Protein AF-A0A5D4NWB1-F1 (afdb_monomer_lite)

pLDDT: mean 83.66, std 14.36, range [35.56, 98.38]

Sequence (193 aa):
MKMSENTKITVTPDYPSYLVENFRTYLNYLLTHTIKLTRRSAYFTKKDLLSLHSQMKGEWREVPNHAAQADYPILHLFYELSRVLSFIKVRRTSSTAAAIIQTDRIEDFMKLTAAEQYLSLLEAFWMEADWDELQGEKRGKAFFAIHSLFEELERFPANEVIQLKHHPEILDSVREFGSFLHTLVTFDFGKSG

Secondary structure (DSSP, 8-state):
-PPPP------BTTBS-THHHHHHHHHHHHHHS--EE-TTT-PBPHHHHHHHHHHS-S-PPPPPTT--GGGSHHHHHHHHHHHHTTSEEEEE-SS-EEEEE-HHHHHHHHHS-HHHHHHHHHHIIIIIS-HHHHT---SS--SS-HHHHHHHHTTSPTT----GGG-HHHHHHHHHTHHHHHHHHHTTS----

Organism: NCBI:txid218284

Radius of gyration: 18.1 Å; chains: 1; bounding box: 49×37×48 Å

Structure (mmCIF, N/CA/C/O backbone):
data_AF-A0A5D4NWB1-F1
#
_entry.id   AF-A0A5D4NWB1-F1
#
loop_
_atom_site.group_PDB
_atom_site.id
_atom_site.type_symbol
_atom_site.label_atom_id
_atom_site.label_alt_id
_atom_site.label_comp_id
_atom_site.label_asym_id
_atom_site.label_entity_id
_atom_site.label_seq_id
_atom_site.pdbx_PDB_ins_code
_atom_site.Cartn_x
_atom_site.Cartn_y
_atom_site.Cartn_z
_atom_site.occupancy
_atom_site.B_iso_or_equiv
_atom_site.auth_seq_id
_atom_site.auth_comp_id
_atom_site.auth_asym_id
_atom_site.auth_atom_id
_atom_site.pdbx_PDB_model_num
ATOM 1 N N . MET A 1 1 ? 25.095 -14.624 -31.550 1.00 42.28 1 MET A N 1
ATOM 2 C CA . MET A 1 1 ? 24.001 -14.524 -30.565 1.00 42.28 1 MET A CA 1
ATOM 3 C C . MET A 1 1 ? 24.505 -15.130 -29.261 1.00 42.28 1 MET A C 1
ATOM 5 O O . MET A 1 1 ? 24.545 -16.347 -29.146 1.00 42.28 1 MET A O 1
ATOM 9 N N . LYS A 1 2 ? 25.056 -14.315 -28.351 1.00 38.31 2 LYS A N 1
ATOM 10 C CA . LYS A 1 2 ? 25.477 -14.802 -27.029 1.00 38.31 2 LYS A CA 1
ATOM 11 C C . LYS A 1 2 ? 24.211 -14.947 -26.190 1.00 38.31 2 LYS A C 1
ATOM 13 O O . LYS A 1 2 ? 23.506 -13.959 -26.016 1.00 38.31 2 LYS A O 1
ATOM 18 N N . MET A 1 3 ? 23.912 -16.165 -25.744 1.00 40.59 3 MET A N 1
ATOM 19 C CA . MET A 1 3 ? 22.917 -16.386 -24.698 1.00 40.59 3 MET A CA 1
ATOM 20 C C . MET A 1 3 ? 23.339 -15.559 -23.481 1.00 40.59 3 MET A C 1
ATOM 22 O O . MET A 1 3 ? 24.479 -15.672 -23.031 1.00 40.59 3 MET A O 1
ATOM 26 N N . SER A 1 4 ? 22.457 -14.670 -23.034 1.00 51.34 4 SER A N 1
ATOM 27 C CA . SER A 1 4 ? 22.661 -13.844 -21.849 1.00 51.34 4 SER A CA 1
ATOM 28 C C . SER A 1 4 ? 22.877 -14.736 -20.631 1.00 51.34 4 SER A C 1
ATOM 30 O O . SER A 1 4 ? 22.168 -15.726 -20.446 1.00 51.34 4 SER A O 1
ATOM 32 N N . GLU A 1 5 ? 23.872 -14.380 -19.822 1.00 56.19 5 GLU A N 1
ATOM 33 C CA . GLU A 1 5 ? 24.140 -14.995 -18.527 1.00 56.19 5 GLU A CA 1
ATOM 34 C C . GLU A 1 5 ? 22.863 -15.061 -17.686 1.00 56.19 5 GLU A C 1
ATOM 36 O O . GLU A 1 5 ? 22.039 -14.149 -17.691 1.00 56.19 5 GLU A O 1
ATOM 41 N N . ASN A 1 6 ? 22.706 -16.168 -16.965 1.00 52.06 6 ASN A N 1
ATOM 42 C CA . ASN A 1 6 ? 21.575 -16.442 -16.093 1.00 52.06 6 ASN A CA 1
ATOM 43 C C . ASN A 1 6 ? 21.658 -15.519 -14.859 1.00 52.06 6 ASN A C 1
ATOM 45 O O . ASN A 1 6 ? 22.151 -15.919 -13.802 1.00 52.06 6 ASN A O 1
ATOM 49 N N . THR A 1 7 ? 21.276 -14.249 -15.006 1.00 59.62 7 THR A N 1
ATOM 50 C CA . THR A 1 7 ? 21.316 -13.263 -13.924 1.00 59.62 7 THR A CA 1
ATOM 51 C C . THR A 1 7 ? 20.249 -13.623 -12.892 1.00 59.62 7 THR A C 1
ATOM 53 O O . THR A 1 7 ? 19.065 -13.359 -13.081 1.00 59.62 7 THR A O 1
ATOM 56 N N . LYS A 1 8 ? 20.654 -14.257 -11.785 1.00 69.12 8 LYS A N 1
ATOM 57 C CA . LYS A 1 8 ? 19.774 -14.438 -10.626 1.00 69.12 8 LYS A CA 1
ATOM 58 C C . LYS A 1 8 ? 19.474 -13.068 -10.021 1.00 69.12 8 LYS A C 1
ATOM 60 O O . LYS A 1 8 ? 20.359 -12.447 -9.436 1.00 69.12 8 LYS A O 1
ATOM 65 N N . ILE A 1 9 ? 18.229 -12.621 -10.139 1.00 70.75 9 ILE A N 1
ATOM 66 C CA . ILE A 1 9 ? 17.731 -11.458 -9.404 1.00 70.75 9 ILE A CA 1
ATOM 67 C C . ILE A 1 9 ? 17.610 -11.871 -7.934 1.00 70.75 9 ILE A C 1
ATOM 69 O O . ILE A 1 9 ? 16.909 -12.830 -7.612 1.00 70.75 9 ILE A O 1
ATOM 73 N N . THR A 1 10 ? 18.321 -11.176 -7.047 1.00 77.75 10 THR A N 1
ATOM 74 C CA . THR A 1 10 ? 18.197 -11.363 -5.594 1.00 77.75 10 THR A CA 1
ATOM 75 C C . THR A 1 10 ? 17.374 -10.213 -5.042 1.00 77.75 10 THR A C 1
ATOM 77 O O . THR A 1 10 ? 17.837 -9.079 -5.062 1.00 77.75 10 THR A O 1
ATOM 80 N N . VAL A 1 11 ? 16.165 -10.499 -4.561 1.00 79.50 11 VAL A N 1
ATOM 81 C CA . VAL A 1 11 ? 15.321 -9.498 -3.896 1.00 79.50 11 VAL A CA 1
ATOM 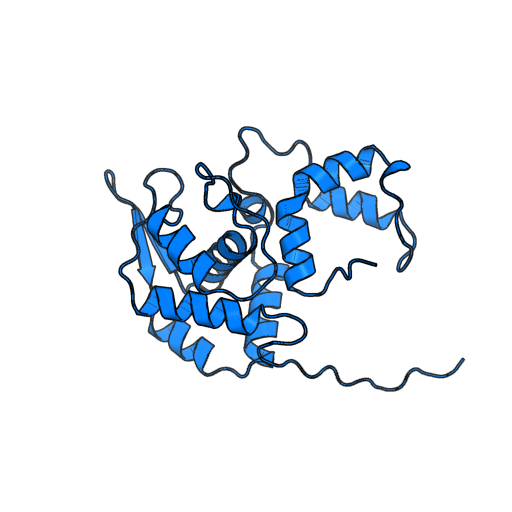82 C C . VAL A 1 11 ? 15.811 -9.301 -2.461 1.00 79.50 11 VAL A C 1
ATOM 84 O O . VAL A 1 11 ? 15.951 -10.267 -1.707 1.00 79.50 11 VAL A O 1
ATOM 87 N N . THR A 1 12 ? 16.053 -8.051 -2.081 1.00 78.19 12 THR A N 1
ATOM 88 C CA . THR A 1 12 ? 16.397 -7.632 -0.714 1.00 78.19 12 THR A CA 1
ATOM 89 C C . THR A 1 12 ? 15.313 -6.678 -0.194 1.00 78.19 12 THR A C 1
ATOM 91 O O . THR A 1 12 ? 14.410 -6.309 -0.942 1.00 78.19 12 THR A O 1
ATOM 94 N N . PRO A 1 13 ? 15.325 -6.274 1.089 1.00 75.44 13 PRO A N 1
ATOM 95 C CA . PRO A 1 13 ? 14.337 -5.314 1.595 1.00 75.44 13 PRO A CA 1
ATOM 96 C C . PRO A 1 13 ? 14.312 -3.961 0.855 1.00 75.44 13 PRO A C 1
ATOM 98 O O . PRO A 1 13 ? 13.286 -3.283 0.870 1.00 75.44 13 PRO A O 1
ATOM 101 N N . ASP A 1 14 ? 15.430 -3.587 0.235 1.00 76.44 14 ASP A N 1
ATOM 102 C CA . ASP A 1 14 ? 15.690 -2.319 -0.451 1.00 76.44 14 ASP A CA 1
ATOM 103 C C . ASP A 1 14 ? 15.926 -2.456 -1.970 1.00 76.44 14 ASP A C 1
ATOM 105 O O . ASP A 1 14 ? 16.140 -1.451 -2.648 1.00 76.44 14 ASP A O 1
ATOM 109 N N . TYR A 1 15 ? 15.864 -3.674 -2.520 1.00 75.56 15 TYR A N 1
ATOM 110 C CA . TYR A 1 15 ? 16.033 -3.953 -3.949 1.00 75.56 15 TYR A CA 1
ATOM 111 C C . TYR A 1 15 ? 14.974 -4.958 -4.438 1.00 75.56 15 TYR A C 1
ATOM 113 O O . TYR A 1 15 ? 14.817 -6.012 -3.818 1.00 75.56 15 TYR A O 1
ATOM 121 N N . PRO A 1 16 ? 14.268 -4.704 -5.559 1.00 73.44 16 PRO A N 1
ATOM 122 C CA . PRO A 1 16 ? 14.563 -3.702 -6.595 1.00 73.44 16 PRO A CA 1
ATOM 123 C C . PRO A 1 16 ? 14.150 -2.262 -6.246 1.00 73.44 16 PRO A C 1
ATOM 125 O O . PRO A 1 16 ? 14.537 -1.321 -6.932 1.00 73.44 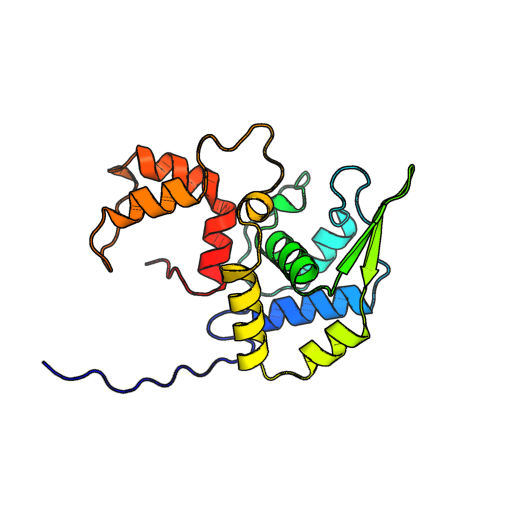16 PRO A O 1
ATOM 128 N N . SER A 1 17 ? 13.415 -2.077 -5.149 1.00 78.62 17 SER A N 1
ATOM 129 C CA . SER A 1 17 ? 13.049 -0.777 -4.584 1.00 78.62 17 SER A CA 1
ATOM 130 C C . SER A 1 17 ? 12.874 -0.883 -3.062 1.00 78.62 17 SER A C 1
ATOM 132 O O . SER A 1 17 ? 12.852 -1.983 -2.507 1.00 78.62 17 SER A O 1
ATOM 134 N N . TYR A 1 18 ? 12.638 0.243 -2.378 1.00 88.62 18 TYR A N 1
ATOM 135 C CA . TYR A 1 18 ? 12.253 0.264 -0.957 1.00 88.62 18 TYR A CA 1
ATOM 136 C C . TYR A 1 18 ? 10.830 -0.265 -0.685 1.00 88.62 18 TYR A C 1
ATOM 138 O O . TYR A 1 18 ? 10.307 -0.056 0.407 1.00 88.62 18 TYR A O 1
ATOM 146 N N . LEU A 1 19 ? 10.164 -0.917 -1.650 1.00 90.88 19 LEU A N 1
ATOM 147 C CA . LEU A 1 19 ? 8.785 -1.398 -1.522 1.00 90.88 19 LEU A CA 1
ATOM 148 C C . LEU A 1 19 ? 8.588 -2.270 -0.278 1.00 90.88 19 LEU A C 1
ATOM 150 O O . LEU A 1 19 ? 7.708 -1.985 0.533 1.00 90.88 19 LEU A O 1
ATOM 154 N N . VAL A 1 20 ? 9.410 -3.310 -0.114 1.00 93.44 20 VAL A N 1
ATOM 155 C CA . VAL A 1 20 ? 9.273 -4.262 0.999 1.00 93.44 20 VAL A CA 1
ATOM 156 C C . VAL A 1 20 ? 9.553 -3.571 2.329 1.00 93.44 20 VAL A C 1
ATOM 158 O O . VAL A 1 20 ? 8.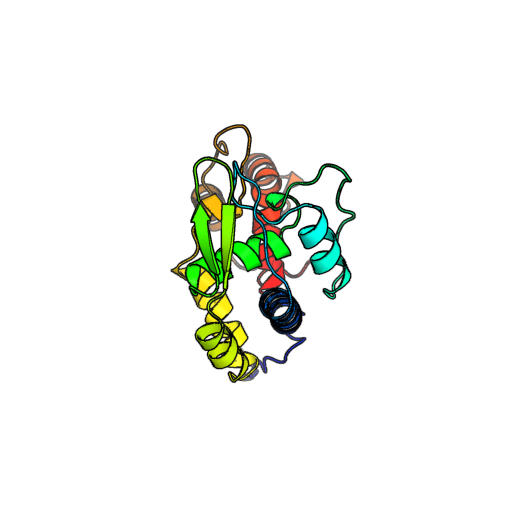777 -3.715 3.272 1.00 93.44 20 VAL A O 1
ATOM 161 N N . GLU A 1 21 ? 10.628 -2.785 2.415 1.00 93.94 21 GLU A N 1
ATOM 162 C CA . GLU A 1 21 ? 10.946 -2.020 3.621 1.00 93.94 21 GLU A CA 1
ATOM 163 C C . GLU A 1 21 ? 9.827 -1.032 3.998 1.00 93.94 21 GLU A C 1
ATOM 165 O O . GLU A 1 21 ? 9.375 -1.019 5.144 1.00 93.94 21 GLU A O 1
ATOM 170 N N . ASN A 1 22 ? 9.322 -0.251 3.043 1.00 95.31 22 ASN A N 1
ATOM 171 C CA . ASN A 1 22 ? 8.242 0.704 3.283 1.00 95.31 22 ASN A CA 1
ATOM 172 C C . ASN A 1 22 ? 6.938 0.007 3.667 1.00 95.31 22 ASN A C 1
ATOM 174 O O . ASN A 1 22 ? 6.226 0.494 4.547 1.00 95.31 22 ASN A O 1
ATOM 178 N N . PHE A 1 23 ? 6.634 -1.140 3.057 1.00 96.88 23 PHE A N 1
ATOM 179 C CA . PHE A 1 23 ? 5.448 -1.909 3.411 1.00 96.88 23 PHE A CA 1
ATOM 180 C C . PHE A 1 23 ? 5.551 -2.468 4.835 1.00 96.88 23 PHE A C 1
ATOM 182 O O . PHE A 1 23 ? 4.595 -2.375 5.600 1.00 96.88 23 PHE A O 1
ATOM 189 N N . ARG A 1 24 ? 6.730 -2.948 5.256 1.00 97.00 24 ARG A N 1
ATOM 190 C CA . ARG A 1 24 ? 6.984 -3.341 6.656 1.00 97.00 24 ARG A CA 1
ATOM 191 C C . ARG A 1 24 ? 6.792 -2.172 7.622 1.00 97.00 24 ARG A C 1
ATOM 193 O O . ARG A 1 24 ? 6.141 -2.336 8.650 1.00 97.00 24 ARG A O 1
ATOM 200 N N . THR A 1 25 ? 7.320 -0.992 7.294 1.00 97.25 25 THR A N 1
ATOM 201 C CA . THR A 1 25 ? 7.121 0.233 8.089 1.00 97.25 25 THR A CA 1
ATOM 202 C C . THR A 1 25 ? 5.640 0.574 8.225 1.00 97.25 25 THR A C 1
ATOM 204 O O . THR A 1 25 ? 5.154 0.829 9.328 1.00 97.25 25 THR A O 1
ATOM 207 N N . TYR A 1 26 ? 4.902 0.505 7.119 1.00 98.12 26 TYR A N 1
ATOM 208 C CA . TYR A 1 26 ? 3.459 0.695 7.096 1.00 98.12 26 TYR A CA 1
ATOM 209 C C . TYR A 1 26 ? 2.724 -0.326 7.983 1.00 98.12 26 TYR A C 1
ATOM 211 O O . TYR A 1 26 ? 1.914 0.067 8.820 1.00 98.12 26 TYR A O 1
ATOM 219 N N . LEU A 1 27 ? 3.036 -1.621 7.882 1.00 98.38 27 LEU A N 1
ATOM 220 C CA . LEU A 1 27 ? 2.405 -2.662 8.702 1.00 98.38 27 LEU A CA 1
ATOM 221 C C . LEU A 1 27 ? 2.704 -2.482 10.197 1.00 98.38 27 LEU A C 1
ATOM 223 O O . LEU A 1 27 ? 1.796 -2.571 11.022 1.00 98.38 27 LEU A O 1
ATOM 227 N N . ASN A 1 28 ? 3.947 -2.153 10.552 1.00 98.12 28 ASN A N 1
ATOM 228 C CA . ASN A 1 28 ? 4.327 -1.855 11.934 1.00 98.12 28 ASN A CA 1
ATOM 229 C C . ASN A 1 28 ? 3.538 -0.668 12.499 1.00 98.12 28 ASN A C 1
ATOM 231 O O . ASN A 1 28 ? 3.130 -0.685 13.663 1.00 98.12 28 ASN A O 1
ATOM 235 N N . TYR A 1 29 ? 3.272 0.349 11.678 1.00 98.06 29 TYR A N 1
ATOM 236 C CA . TYR A 1 29 ? 2.413 1.458 12.072 1.00 98.06 29 TYR A CA 1
ATOM 237 C C . TYR A 1 29 ? 0.990 0.984 12.391 1.00 98.06 29 TYR A C 1
ATOM 239 O O . TYR A 1 29 ? 0.454 1.341 13.440 1.00 98.06 29 TYR A O 1
ATOM 247 N N . LEU A 1 30 ? 0.399 0.130 11.545 1.00 97.75 30 LEU A N 1
ATOM 248 C CA . LEU A 1 30 ? -0.936 -0.434 11.787 1.00 97.75 30 LEU A CA 1
ATOM 249 C C . LEU A 1 30 ? -1.008 -1.257 13.075 1.00 97.75 30 LEU A C 1
ATOM 251 O O . LEU A 1 30 ? -2.001 -1.176 13.793 1.00 97.75 30 LEU A O 1
ATOM 255 N N . LEU A 1 31 ? 0.030 -2.041 13.372 1.00 97.62 31 LEU A N 1
ATOM 256 C CA . LEU A 1 31 ? 0.090 -2.874 14.576 1.00 97.62 31 LEU A CA 1
ATOM 257 C C . LEU A 1 31 ? 0.191 -2.051 15.866 1.00 97.62 31 LEU A C 1
ATOM 259 O O . LEU A 1 31 ? -0.260 -2.487 16.922 1.00 97.62 31 LEU A O 1
ATOM 263 N N . THR A 1 32 ? 0.784 -0.860 15.790 1.00 96.94 32 THR A N 1
ATOM 264 C CA . THR A 1 32 ? 1.087 -0.024 16.963 1.00 96.94 32 THR A CA 1
ATOM 265 C C . THR A 1 32 ? 0.085 1.107 17.186 1.00 96.94 32 THR A C 1
ATOM 267 O O . THR A 1 32 ? 0.106 1.742 18.242 1.00 96.94 32 THR A O 1
ATOM 270 N N . HIS A 1 33 ? -0.817 1.359 16.232 1.00 96.25 33 HIS A N 1
ATOM 271 C CA . HIS A 1 33 ? -1.753 2.479 16.278 1.00 96.25 33 HIS A CA 1
ATOM 272 C C . HIS A 1 33 ? -3.206 2.035 16.118 1.00 96.25 33 HIS A C 1
ATOM 274 O O . HIS A 1 33 ? -3.557 1.181 15.310 1.00 96.25 33 HIS A O 1
ATOM 280 N N . THR A 1 34 ? -4.106 2.696 16.849 1.00 94.19 34 THR A N 1
ATOM 281 C CA . THR A 1 34 ? -5.544 2.562 16.593 1.00 94.19 34 THR A CA 1
ATOM 282 C C . THR A 1 34 ? -5.938 3.417 15.392 1.00 94.19 34 THR A C 1
ATOM 284 O O . THR A 1 34 ? -6.002 4.643 15.489 1.00 94.19 34 THR A O 1
ATOM 287 N N . ILE A 1 35 ? -6.250 2.764 14.275 1.00 95.81 35 ILE A N 1
ATOM 288 C CA . ILE A 1 35 ? -6.538 3.428 13.003 1.00 95.81 35 ILE A CA 1
ATOM 289 C C . ILE A 1 35 ? -8.019 3.807 12.884 1.00 95.81 35 ILE A C 1
ATOM 291 O O . ILE A 1 35 ? -8.912 2.961 12.753 1.00 95.81 35 ILE A O 1
ATOM 295 N N . LYS A 1 36 ? -8.280 5.116 12.859 1.00 95.44 36 LYS A N 1
ATOM 296 C CA . LYS A 1 36 ? -9.581 5.671 12.466 1.00 95.44 36 LYS A CA 1
ATOM 297 C C . LYS A 1 36 ? -9.578 5.951 10.970 1.00 95.44 36 LYS A C 1
ATOM 299 O O . LYS A 1 36 ? -8.563 6.352 10.414 1.00 95.44 36 LYS A O 1
ATOM 304 N N . LEU A 1 37 ? -10.731 5.777 10.335 1.00 95.94 37 LEU A N 1
ATOM 305 C CA . LEU A 1 37 ? -10.896 6.049 8.915 1.00 95.94 37 LEU A CA 1
ATOM 306 C C . LEU A 1 37 ? -11.877 7.205 8.705 1.00 95.94 37 LEU A C 1
ATOM 308 O O . LEU A 1 37 ? -12.763 7.465 9.527 1.00 95.94 37 LEU A O 1
ATOM 312 N N . THR A 1 38 ? -11.736 7.912 7.590 1.00 93.62 38 THR A N 1
ATOM 313 C CA . THR A 1 38 ? -12.689 8.937 7.173 1.00 93.62 38 THR A CA 1
ATOM 314 C C . THR A 1 38 ? -14.058 8.298 6.939 1.00 93.62 38 THR A C 1
ATOM 316 O O . THR A 1 38 ? -14.185 7.202 6.402 1.00 93.62 38 THR A O 1
ATOM 319 N N . ARG A 1 39 ? -15.137 8.980 7.329 1.00 89.50 39 ARG A N 1
ATOM 320 C CA . ARG A 1 39 ? -16.487 8.394 7.256 1.00 89.50 39 ARG A CA 1
ATOM 321 C C . ARG A 1 39 ? -16.931 8.071 5.824 1.00 89.50 39 ARG A C 1
ATOM 323 O O . ARG A 1 39 ? -17.610 7.073 5.615 1.00 89.50 39 ARG A O 1
ATOM 330 N N . ARG A 1 40 ? -16.600 8.946 4.867 1.00 87.00 40 ARG A N 1
ATOM 331 C CA . ARG A 1 40 ? -17.107 8.880 3.487 1.00 87.00 40 ARG A CA 1
ATOM 332 C C . ARG A 1 40 ? -16.369 7.832 2.656 1.00 87.00 40 ARG A C 1
ATOM 334 O O . ARG A 1 40 ? -17.018 6.944 2.120 1.00 87.00 40 ARG A O 1
ATOM 341 N N . SER A 1 41 ? -15.045 7.935 2.595 1.00 88.19 41 SER A N 1
ATOM 342 C CA . SER A 1 41 ? -14.210 7.074 1.754 1.00 88.19 41 SER A CA 1
ATOM 343 C C . SER A 1 41 ? -13.616 5.884 2.512 1.00 88.19 41 SER A C 1
ATOM 345 O O . SER A 1 41 ? -13.209 4.906 1.908 1.00 88.19 41 SER A O 1
ATOM 347 N N . ALA A 1 42 ? -13.639 5.896 3.851 1.00 93.19 42 ALA A N 1
ATOM 348 C CA . ALA A 1 42 ? -12.904 4.947 4.692 1.00 93.19 42 ALA A CA 1
ATOM 349 C C . ALA A 1 42 ? -11.386 4.946 4.456 1.00 93.19 42 ALA A C 1
ATOM 351 O O . ALA A 1 42 ? -10.727 3.931 4.650 1.00 93.19 42 ALA A O 1
ATOM 352 N N . TYR A 1 43 ? -10.830 6.105 4.119 1.00 94.44 43 TYR A N 1
ATOM 353 C CA . TYR A 1 43 ? -9.388 6.313 4.012 1.00 94.44 43 TYR A CA 1
ATOM 354 C C . TYR A 1 43 ? -8.757 6.674 5.349 1.00 94.44 43 TYR A C 1
ATOM 356 O O . TYR A 1 43 ? -9.450 7.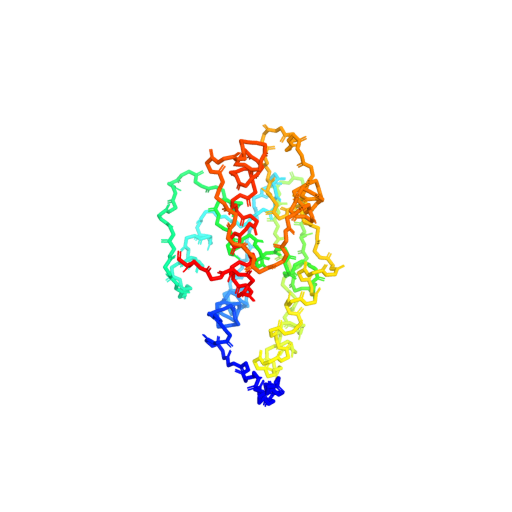080 6.284 1.00 94.44 43 TYR A O 1
ATOM 364 N N . PHE A 1 44 ? -7.436 6.556 5.438 1.00 95.31 44 PHE A N 1
ATOM 365 C CA . PHE A 1 44 ? -6.667 7.068 6.562 1.00 95.31 44 PHE A CA 1
ATOM 366 C C . PHE A 1 44 ? -6.949 8.551 6.790 1.00 95.31 44 PHE A C 1
ATOM 368 O O . PHE A 1 44 ? -7.206 9.329 5.864 1.00 95.31 44 PHE A O 1
ATOM 375 N N . THR A 1 45 ? -6.906 8.963 8.055 1.00 94.06 45 THR A N 1
ATOM 376 C CA . THR A 1 45 ? -7.002 10.385 8.372 1.00 94.06 45 THR A CA 1
ATOM 377 C C . THR A 1 45 ? -5.750 11.116 7.894 1.00 94.06 45 THR A C 1
ATOM 379 O O . THR A 1 45 ? -4.673 10.533 7.800 1.00 94.06 45 THR A O 1
ATOM 382 N N . LYS A 1 46 ? -5.851 12.432 7.664 1.00 92.19 46 LYS A N 1
ATOM 383 C CA . LYS A 1 46 ? -4.686 13.261 7.308 1.00 92.19 46 LYS A CA 1
ATOM 384 C C . LYS A 1 46 ? -3.534 13.116 8.313 1.00 92.19 46 LYS A C 1
ATOM 386 O O . LYS A 1 46 ? -2.375 13.123 7.917 1.00 92.19 46 LYS A O 1
ATOM 391 N N . LYS A 1 47 ? -3.851 12.979 9.605 1.00 92.56 47 LYS A N 1
ATOM 392 C CA . LYS A 1 47 ? -2.851 12.770 10.660 1.00 92.56 47 LYS A CA 1
ATOM 393 C C . LYS A 1 47 ? -2.063 11.481 10.417 1.00 92.56 47 LYS A C 1
ATOM 395 O O . LYS A 1 47 ? -0.836 11.511 10.458 1.00 92.56 47 LYS A O 1
ATOM 400 N N . ASP A 1 48 ? -2.769 10.385 10.158 1.00 95.12 48 ASP A N 1
ATOM 401 C CA . ASP A 1 48 ? -2.147 9.075 9.958 1.00 95.12 48 ASP A CA 1
ATOM 402 C C . ASP A 1 48 ? -1.370 9.039 8.635 1.00 95.12 48 ASP A C 1
ATOM 404 O O . ASP A 1 48 ? -0.242 8.560 8.615 1.00 95.12 48 ASP A O 1
ATOM 408 N N . LEU A 1 49 ? -1.902 9.644 7.563 1.00 93.69 49 LEU A N 1
ATOM 409 C CA . LEU A 1 49 ? -1.208 9.773 6.273 1.00 93.69 49 LEU A CA 1
ATOM 410 C C . LEU A 1 49 ? 0.127 10.509 6.401 1.00 93.69 49 LEU A C 1
ATOM 412 O O . LEU A 1 49 ? 1.145 10.008 5.938 1.00 93.69 49 LEU A O 1
ATOM 416 N N . LEU A 1 50 ? 0.143 11.671 7.061 1.00 91.75 50 LEU A N 1
ATOM 417 C CA . LEU A 1 50 ? 1.374 12.441 7.266 1.00 91.75 50 LEU A CA 1
ATOM 418 C C . LEU A 1 50 ? 2.390 11.668 8.114 1.00 91.75 50 LEU A C 1
ATOM 420 O O . LEU A 1 50 ? 3.581 11.665 7.807 1.00 91.75 50 LEU A O 1
ATOM 424 N N . SER A 1 51 ? 1.917 10.994 9.165 1.00 93.38 51 SER A N 1
ATOM 425 C CA . SER A 1 51 ? 2.775 10.196 10.038 1.00 93.38 51 SER A CA 1
ATOM 426 C C . SER A 1 51 ? 3.382 9.004 9.299 1.00 93.38 51 SER A C 1
ATOM 428 O O . SER A 1 51 ? 4.591 8.802 9.388 1.00 93.38 51 SER A O 1
ATOM 430 N N . LEU A 1 52 ? 2.582 8.262 8.532 1.00 94.69 52 LEU A N 1
ATOM 431 C CA . LEU A 1 52 ? 3.048 7.167 7.684 1.00 94.69 52 LEU A CA 1
ATOM 432 C C . LEU A 1 52 ? 4.038 7.661 6.622 1.00 94.69 52 LEU A C 1
ATOM 434 O O . LEU A 1 52 ? 5.126 7.107 6.494 1.00 94.69 52 LEU A O 1
ATOM 438 N N . HIS A 1 53 ? 3.698 8.738 5.909 1.00 91.50 53 HIS A N 1
ATOM 439 C CA . HIS A 1 53 ? 4.539 9.313 4.858 1.00 91.50 53 HIS A CA 1
ATOM 440 C C . HIS A 1 53 ? 5.927 9.709 5.374 1.00 91.50 53 HIS A C 1
ATOM 442 O O . HIS A 1 53 ? 6.926 9.409 4.732 1.00 91.50 53 HIS A O 1
ATOM 448 N N . SER A 1 54 ? 6.004 10.313 6.565 1.00 91.38 54 SER A N 1
ATOM 449 C CA . SER A 1 54 ? 7.280 10.717 7.179 1.00 91.38 54 SER A CA 1
ATOM 450 C C . SER A 1 54 ? 8.211 9.561 7.571 1.00 91.38 54 SER A C 1
ATOM 452 O O . SER A 1 54 ? 9.396 9.795 7.790 1.00 91.38 54 SER A O 1
ATOM 454 N N . GLN A 1 55 ? 7.694 8.333 7.681 1.00 93.88 55 GLN A N 1
ATOM 455 C CA . GLN A 1 55 ? 8.464 7.158 8.108 1.00 93.88 55 GLN A CA 1
ATOM 456 C C . GLN A 1 55 ? 8.988 6.320 6.933 1.00 93.88 55 GLN A C 1
ATOM 458 O O . GLN A 1 55 ? 9.854 5.470 7.129 1.00 93.88 55 GLN A O 1
ATOM 463 N N . MET A 1 56 ? 8.469 6.529 5.721 1.00 90.94 56 MET A N 1
ATOM 464 C CA . MET A 1 56 ? 8.846 5.753 4.538 1.00 90.94 56 MET A CA 1
ATOM 465 C C . MET A 1 56 ? 10.023 6.381 3.790 1.00 90.94 56 MET A C 1
ATOM 467 O O . MET A 1 56 ? 10.106 7.599 3.627 1.00 90.94 56 MET A O 1
ATOM 471 N N . LYS A 1 57 ? 10.906 5.532 3.265 1.00 89.25 57 LYS A N 1
ATOM 472 C CA . LYS A 1 57 ? 12.073 5.916 2.467 1.00 89.25 57 LYS A CA 1
ATOM 473 C C . LYS A 1 57 ? 11.724 6.083 0.995 1.00 89.25 57 LYS A C 1
ATOM 475 O O . LYS A 1 57 ? 11.099 5.204 0.411 1.00 89.25 57 LYS A O 1
ATOM 480 N N . GLY A 1 58 ? 12.220 7.143 0.374 1.00 80.19 58 GLY A N 1
ATOM 481 C CA . GLY A 1 58 ? 12.096 7.369 -1.062 1.00 80.19 58 GLY A CA 1
ATOM 482 C C . GLY A 1 58 ? 12.102 8.852 -1.398 1.00 80.19 58 GLY A C 1
ATOM 483 O O . GLY A 1 58 ? 11.906 9.701 -0.528 1.00 80.19 58 GLY A O 1
ATOM 484 N N . GLU A 1 59 ? 12.335 9.161 -2.669 1.00 71.50 59 GLU A N 1
ATOM 485 C CA . GLU A 1 59 ? 12.180 10.517 -3.187 1.00 71.50 59 GLU A CA 1
ATOM 486 C C . GLU A 1 59 ? 10.709 10.751 -3.528 1.00 71.50 59 GLU A C 1
ATOM 488 O O . GLU A 1 59 ? 10.229 10.435 -4.617 1.00 71.50 59 GLU A O 1
ATOM 493 N N . TRP A 1 60 ? 9.967 11.266 -2.553 1.00 73.69 60 TRP A N 1
ATOM 494 C CA . TRP A 1 60 ? 8.548 11.550 -2.718 1.00 73.69 60 TRP A CA 1
ATOM 495 C C . TRP A 1 60 ? 8.333 12.964 -3.240 1.00 73.69 60 TRP A C 1
ATOM 497 O O . TRP A 1 60 ? 9.023 13.908 -2.850 1.00 73.69 60 TRP A O 1
ATOM 507 N N . ARG A 1 61 ? 7.321 13.130 -4.094 1.00 71.00 61 ARG A N 1
ATOM 508 C CA . ARG A 1 61 ? 6.836 14.467 -4.444 1.00 71.00 61 ARG A CA 1
ATOM 509 C C . ARG A 1 61 ? 6.271 15.145 -3.201 1.00 71.00 61 ARG A C 1
ATOM 511 O O . ARG A 1 61 ? 5.699 14.494 -2.330 1.00 71.00 61 ARG A O 1
ATOM 518 N N . GLU A 1 62 ? 6.401 16.465 -3.148 1.00 75.81 62 GLU A N 1
ATOM 519 C CA . GLU A 1 62 ? 5.761 17.256 -2.106 1.00 75.81 62 GLU A CA 1
ATOM 520 C C . GLU A 1 62 ? 4.241 17.068 -2.181 1.00 75.81 62 GLU A C 1
ATOM 522 O O . GLU A 1 62 ? 3.630 17.237 -3.240 1.00 75.81 62 GLU A O 1
ATOM 527 N N . VAL A 1 63 ? 3.633 16.678 -1.060 1.00 71.75 63 VAL A N 1
ATOM 528 C CA . VAL A 1 63 ? 2.206 16.364 -1.016 1.00 71.75 63 VAL A CA 1
ATOM 529 C C . VAL A 1 63 ? 1.420 17.601 -0.567 1.00 71.75 63 VAL A C 1
ATOM 531 O O . VAL A 1 63 ? 1.702 18.144 0.506 1.00 71.75 63 VAL A O 1
ATOM 534 N N . PRO A 1 64 ? 0.419 18.069 -1.339 1.00 76.25 64 PRO A N 1
ATOM 535 C CA . PRO A 1 64 ? -0.338 19.263 -0.991 1.00 76.25 64 PRO A CA 1
ATOM 536 C C . PRO A 1 64 ? -1.011 19.172 0.382 1.00 76.25 64 PRO A C 1
ATOM 538 O O . PRO A 1 64 ? -1.529 18.136 0.793 1.00 76.25 64 PRO A O 1
ATOM 541 N N . ASN A 1 65 ? -1.142 20.311 1.064 1.00 70.94 65 ASN A N 1
ATOM 542 C CA . ASN A 1 65 ? -1.796 20.382 2.377 1.00 70.94 65 ASN A CA 1
ATOM 543 C C . ASN A 1 65 ? -3.264 19.907 2.393 1.00 70.94 65 ASN A C 1
ATOM 545 O O . ASN A 1 65 ? -3.799 19.622 3.465 1.00 70.94 65 ASN A O 1
ATOM 549 N N . HIS A 1 66 ? -3.933 19.846 1.244 1.00 77.06 66 HIS A N 1
ATOM 550 C CA . HIS A 1 66 ? -5.320 19.394 1.098 1.00 77.06 66 HIS A CA 1
ATOM 551 C C . HIS A 1 66 ? -5.436 17.993 0.474 1.00 77.06 66 HIS A C 1
ATOM 553 O O . HIS A 1 66 ? -6.543 17.580 0.137 1.00 77.06 66 HIS A O 1
ATOM 559 N N . ALA A 1 67 ? -4.315 17.283 0.337 1.00 82.56 67 ALA A N 1
ATOM 560 C CA . ALA A 1 67 ? -4.252 15.952 -0.241 1.00 82.56 67 ALA A CA 1
ATOM 561 C C . ALA A 1 67 ? -5.109 14.935 0.529 1.00 82.56 67 ALA A C 1
ATOM 563 O O . ALA A 1 67 ? -5.050 14.844 1.762 1.00 82.56 67 ALA A O 1
ATOM 564 N N . ALA A 1 68 ? -5.887 14.159 -0.217 1.00 87.12 68 ALA A N 1
ATOM 565 C CA . ALA A 1 68 ? -6.543 12.941 0.230 1.00 87.12 68 ALA A CA 1
ATOM 566 C C . ALA A 1 68 ? -5.589 11.741 0.091 1.00 87.12 68 ALA A C 1
ATOM 568 O O . ALA A 1 68 ? -4.520 11.852 -0.493 1.00 87.12 68 ALA A O 1
ATOM 569 N N . GLN A 1 69 ? -5.972 10.569 0.607 1.00 90.75 69 GLN A N 1
ATOM 570 C CA . GLN A 1 69 ? -5.136 9.361 0.524 1.00 90.75 69 GLN A CA 1
ATOM 571 C C . GLN A 1 69 ? -4.737 8.997 -0.914 1.00 90.75 69 GLN A C 1
ATOM 573 O O . GLN A 1 69 ? -3.590 8.630 -1.131 1.00 90.75 69 GLN A O 1
ATOM 578 N N . ALA A 1 70 ? -5.643 9.154 -1.883 1.00 86.25 70 ALA A N 1
ATOM 579 C CA . ALA A 1 70 ? -5.369 8.885 -3.297 1.00 86.25 70 ALA A CA 1
ATOM 580 C C . ALA A 1 70 ? -4.231 9.748 -3.882 1.00 86.25 70 ALA A C 1
ATOM 582 O O . ALA A 1 70 ? -3.590 9.349 -4.852 1.00 86.25 70 ALA A O 1
ATOM 583 N N . ASP A 1 71 ? -3.950 10.903 -3.270 1.00 84.25 71 ASP A N 1
ATOM 584 C CA . ASP A 1 71 ? -2.840 11.782 -3.646 1.00 84.25 71 ASP A CA 1
ATOM 585 C C . ASP A 1 71 ? -1.490 11.321 -3.051 1.00 84.25 71 ASP A C 1
ATOM 587 O O . ASP A 1 71 ? -0.461 11.938 -3.318 1.00 84.25 71 ASP A O 1
ATOM 591 N N . TYR A 1 72 ? -1.475 10.243 -2.252 1.00 87.25 72 TYR A N 1
ATOM 592 C CA . TYR A 1 72 ? -0.279 9.557 -1.749 1.00 87.25 72 TYR A CA 1
ATOM 593 C C . TYR A 1 72 ? -0.160 8.185 -2.439 1.00 87.25 72 TYR A C 1
ATOM 595 O O . TYR A 1 72 ? -0.587 7.187 -1.855 1.00 87.25 72 TYR A O 1
ATOM 603 N N . PRO A 1 73 ? 0.431 8.082 -3.648 1.00 85.12 73 PRO A N 1
ATOM 604 C CA . PRO A 1 73 ? 0.335 6.878 -4.480 1.00 85.12 73 PRO A CA 1
ATOM 605 C C . PRO A 1 73 ? 0.768 5.596 -3.763 1.00 85.12 73 PRO A C 1
ATOM 607 O O . PRO A 1 73 ? 0.076 4.583 -3.823 1.00 85.12 73 PRO A O 1
ATOM 610 N N . ILE A 1 74 ? 1.881 5.649 -3.022 1.00 88.69 74 ILE A N 1
ATOM 611 C CA . ILE A 1 74 ? 2.396 4.472 -2.318 1.00 88.69 74 ILE A CA 1
ATOM 612 C C . ILE A 1 74 ? 1.552 4.093 -1.093 1.00 88.69 74 ILE A C 1
ATOM 614 O O . ILE A 1 74 ? 1.322 2.912 -0.855 1.00 88.69 74 ILE A O 1
ATOM 618 N N . LEU A 1 75 ? 1.024 5.067 -0.340 1.00 92.94 75 LEU A N 1
ATOM 619 C CA . LEU A 1 75 ? 0.130 4.771 0.789 1.00 92.94 75 LEU A CA 1
ATOM 620 C C . LEU A 1 75 ? -1.225 4.272 0.317 1.00 92.94 75 LEU A C 1
ATOM 622 O O . LEU A 1 75 ? -1.816 3.413 0.969 1.00 92.94 75 LEU A O 1
ATOM 626 N N . HIS A 1 76 ? -1.708 4.805 -0.803 1.00 92.25 76 HIS A N 1
ATOM 627 C CA . HIS A 1 76 ? -2.933 4.341 -1.427 1.00 92.25 76 HIS A CA 1
ATOM 628 C C . HIS A 1 76 ? -2.781 2.901 -1.912 1.00 92.25 76 HIS A C 1
ATOM 630 O O . HIS A 1 76 ? -3.593 2.058 -1.542 1.00 92.25 76 HIS A O 1
ATOM 636 N N . LEU A 1 77 ? -1.676 2.582 -2.597 1.00 92.19 77 LEU A N 1
ATOM 637 C CA . LEU A 1 77 ? -1.320 1.201 -2.931 1.00 92.19 77 LEU A CA 1
ATOM 638 C C . LEU A 1 77 ? -1.306 0.311 -1.686 1.00 92.19 77 LEU A C 1
ATOM 640 O O . LEU A 1 77 ? -1.954 -0.727 -1.667 1.00 92.19 77 LEU A O 1
ATOM 644 N N . PHE A 1 78 ? -0.580 0.699 -0.637 1.00 96.12 78 PHE A N 1
ATOM 645 C CA . PHE A 1 78 ? -0.432 -0.140 0.555 1.00 96.12 78 PHE A CA 1
ATOM 646 C C . PHE A 1 78 ? -1.752 -0.384 1.269 1.00 96.12 78 PHE A C 1
ATOM 648 O O . PHE A 1 78 ? -1.979 -1.483 1.778 1.00 96.12 78 PHE A O 1
ATOM 655 N N . TYR A 1 79 ? -2.627 0.618 1.287 1.00 95.81 79 TYR A N 1
ATOM 656 C CA . TYR A 1 79 ? -3.981 0.469 1.789 1.00 95.81 79 TYR A CA 1
ATOM 657 C C . TYR A 1 79 ? -4.771 -0.564 0.980 1.00 95.81 79 TYR A C 1
ATOM 659 O O . TYR A 1 79 ? -5.336 -1.479 1.580 1.00 95.81 79 TYR A O 1
ATOM 667 N N . GLU A 1 80 ? -4.767 -0.471 -0.351 1.00 94.25 80 GLU A N 1
ATOM 668 C CA . GLU A 1 80 ? -5.494 -1.421 -1.200 1.00 94.25 80 GLU A CA 1
ATOM 669 C C . GLU A 1 80 ? -4.913 -2.839 -1.115 1.00 94.25 80 GLU A C 1
ATOM 671 O O . GLU A 1 80 ? -5.659 -3.789 -0.876 1.00 94.25 80 GLU A O 1
ATOM 676 N N . LEU A 1 81 ? -3.585 -2.996 -1.154 1.00 96.25 81 LEU A N 1
ATOM 677 C CA . LEU A 1 81 ? -2.939 -4.301 -0.956 1.00 96.25 81 LEU A CA 1
ATOM 678 C C . LEU A 1 81 ? -3.274 -4.898 0.411 1.00 96.25 81 LEU A C 1
ATOM 680 O O . LEU A 1 81 ? -3.531 -6.091 0.527 1.00 96.25 81 LEU A O 1
ATOM 684 N N . SER A 1 82 ? -3.335 -4.074 1.456 1.00 97.50 82 SER A N 1
ATOM 685 C CA . SER A 1 82 ? -3.693 -4.542 2.799 1.00 97.50 82 SER A CA 1
ATOM 686 C C . SER A 1 82 ? -5.154 -4.956 2.919 1.00 97.50 82 SER A C 1
ATOM 688 O O . SER A 1 82 ? -5.485 -5.779 3.775 1.00 97.50 82 SER A O 1
ATOM 690 N N . ARG A 1 83 ? -6.046 -4.409 2.087 1.00 95.81 83 ARG A N 1
ATOM 691 C CA . ARG A 1 83 ? -7.433 -4.876 1.995 1.00 95.81 83 ARG A CA 1
ATOM 692 C C . ARG A 1 83 ? -7.503 -6.219 1.280 1.00 95.81 83 ARG A C 1
ATOM 694 O O . ARG A 1 83 ? -8.128 -7.135 1.809 1.00 95.81 83 ARG A O 1
ATOM 701 N N . VAL A 1 84 ? -6.831 -6.334 0.136 1.00 95.94 84 VAL A N 1
ATOM 702 C CA . VAL A 1 84 ? -6.746 -7.555 -0.680 1.00 95.94 84 VAL A CA 1
ATOM 703 C C . VAL A 1 84 ? -6.172 -8.718 0.135 1.00 95.94 84 VAL A C 1
ATOM 705 O O . VAL A 1 84 ? -6.850 -9.717 0.372 1.00 95.94 84 VAL A O 1
ATOM 708 N N . LEU A 1 85 ? -5.000 -8.517 0.742 1.00 96.94 85 LEU A N 1
ATOM 709 C CA . LEU A 1 85 ? -4.327 -9.492 1.610 1.00 96.94 85 LEU A CA 1
ATOM 710 C C . LEU A 1 85 ? -5.055 -9.731 2.948 1.00 96.94 85 LEU A C 1
ATOM 712 O O . LEU A 1 85 ? -4.624 -10.534 3.782 1.00 96.94 85 LEU A O 1
ATOM 716 N N . SER A 1 86 ? -6.188 -9.058 3.175 1.00 97.00 86 SER A N 1
ATOM 717 C CA . SER A 1 86 ? -7.000 -9.162 4.387 1.00 97.00 86 SER A CA 1
ATOM 718 C C . SER A 1 86 ? -6.240 -8.812 5.673 1.00 97.00 86 SER A C 1
ATOM 720 O O . SER A 1 86 ? -6.527 -9.367 6.733 1.00 97.00 86 SER A O 1
ATOM 722 N N . PHE A 1 87 ? -5.292 -7.879 5.609 1.00 98.19 87 PHE A N 1
ATOM 723 C CA . PHE A 1 87 ? -4.634 -7.283 6.779 1.00 98.19 87 PHE A CA 1
ATOM 724 C C . PHE A 1 87 ? -5.507 -6.216 7.441 1.00 98.19 87 PHE A C 1
ATOM 726 O O . PHE A 1 87 ? -5.468 -6.042 8.660 1.00 98.19 87 PHE A O 1
ATOM 733 N N . ILE A 1 88 ? -6.340 -5.536 6.648 1.00 97.25 88 ILE A N 1
ATOM 734 C CA . ILE A 1 88 ? -7.315 -4.550 7.110 1.00 97.25 88 ILE A CA 1
ATOM 735 C C . ILE A 1 88 ? -8.722 -4.995 6.717 1.00 97.25 88 ILE A C 1
ATOM 737 O O . ILE A 1 88 ? -9.004 -5.274 5.556 1.00 97.25 88 ILE A O 1
ATOM 741 N N . LYS A 1 89 ? -9.649 -4.951 7.678 1.00 96.25 89 LYS A N 1
ATOM 742 C CA . LYS A 1 89 ? -11.094 -4.969 7.412 1.00 96.25 89 LYS A CA 1
ATOM 743 C C . LYS A 1 89 ? -11.708 -3.638 7.808 1.00 96.25 89 LYS A C 1
ATOM 745 O O . LYS A 1 89 ? -11.505 -3.156 8.919 1.00 96.25 89 LYS A O 1
ATOM 750 N N . VAL A 1 90 ? -12.498 -3.041 6.924 1.00 95.31 90 VAL A N 1
ATOM 751 C CA . VAL A 1 90 ? -13.169 -1.771 7.215 1.00 95.31 90 VAL A CA 1
ATOM 752 C C . VAL A 1 90 ? -14.460 -2.037 7.986 1.00 95.31 90 VAL A C 1
ATOM 754 O O . VAL A 1 90 ? -15.368 -2.699 7.489 1.00 95.31 90 VAL A O 1
ATOM 757 N N . ARG A 1 91 ? -14.584 -1.462 9.186 1.00 94.75 91 ARG A N 1
ATOM 758 C CA . ARG A 1 91 ? -15.840 -1.429 9.944 1.00 94.75 91 ARG A CA 1
ATOM 759 C C . ARG A 1 91 ? -16.474 -0.051 9.831 1.00 94.75 91 ARG A C 1
ATOM 761 O O . ARG A 1 91 ? -15.951 0.918 10.382 1.00 94.75 91 ARG A O 1
ATOM 768 N N . ARG A 1 92 ? -17.623 0.027 9.157 1.00 93.50 92 ARG A N 1
ATOM 769 C CA . ARG A 1 92 ? -18.444 1.242 9.071 1.00 93.50 92 ARG A CA 1
ATOM 770 C C . ARG A 1 92 ? -19.640 1.161 10.014 1.00 93.50 92 ARG A C 1
ATOM 772 O O . ARG A 1 92 ? -20.250 0.114 10.192 1.00 93.50 92 ARG A O 1
ATOM 779 N N . THR A 1 93 ? -19.973 2.303 10.592 1.00 90.44 93 THR A N 1
ATOM 780 C CA . THR A 1 93 ? -21.213 2.566 11.327 1.00 90.44 93 THR A CA 1
ATOM 781 C C . THR A 1 93 ? -21.858 3.824 10.744 1.00 90.44 93 THR A C 1
ATOM 783 O O . THR A 1 93 ? -21.267 4.488 9.889 1.00 90.44 93 THR A O 1
ATOM 786 N N . SER A 1 94 ? -23.051 4.193 11.212 1.00 86.38 94 SER A N 1
ATOM 787 C CA . SER A 1 94 ? -23.733 5.416 10.765 1.00 86.38 94 SER A CA 1
ATOM 788 C C . SER A 1 94 ? -22.908 6.692 11.000 1.00 86.38 94 SER A C 1
ATOM 790 O O . SER A 1 94 ? -22.997 7.638 10.216 1.00 86.38 94 SER A O 1
ATOM 792 N N . SER A 1 95 ? -22.073 6.716 12.044 1.00 86.94 95 SER A N 1
ATOM 793 C CA . SER A 1 95 ? -21.310 7.898 12.461 1.00 86.94 95 SER A CA 1
ATOM 794 C C . SER A 1 95 ? -19.795 7.781 12.276 1.00 86.94 95 SER A C 1
ATOM 796 O O . SER A 1 95 ? -19.120 8.806 12.196 1.00 86.94 95 SER A O 1
ATOM 798 N N . THR A 1 96 ? -19.237 6.570 12.182 1.00 91.44 96 THR A N 1
ATOM 799 C CA . THR A 1 96 ? -17.778 6.351 12.185 1.00 91.44 96 THR A CA 1
ATOM 800 C C . THR A 1 96 ? -17.327 5.257 11.218 1.00 91.44 96 THR A C 1
ATOM 802 O O . THR A 1 96 ? -18.090 4.345 10.899 1.00 91.44 96 THR A O 1
ATOM 805 N N . ALA A 1 97 ? -16.065 5.328 10.794 1.00 95.38 97 ALA A N 1
ATOM 806 C CA . ALA A 1 97 ? -15.362 4.258 10.097 1.00 95.38 97 ALA A CA 1
ATOM 807 C C . ALA A 1 97 ? -14.032 3.971 10.813 1.00 95.38 97 ALA A C 1
ATOM 809 O O . ALA A 1 97 ? -13.364 4.893 11.288 1.00 95.38 97 ALA A O 1
ATOM 810 N N . ALA A 1 98 ? -13.653 2.700 10.917 1.00 95.88 98 ALA A N 1
ATOM 811 C CA . ALA A 1 98 ? -12.400 2.274 11.538 1.00 95.88 98 ALA A CA 1
ATOM 812 C C . ALA A 1 98 ? -11.819 1.060 10.813 1.00 95.88 98 ALA A C 1
ATOM 814 O O . ALA A 1 98 ? -12.570 0.254 10.256 1.00 95.88 98 ALA A O 1
ATOM 815 N N . ALA A 1 99 ? -10.496 0.923 10.848 1.00 96.38 99 ALA A N 1
ATOM 816 C CA . ALA A 1 99 ? -9.820 -0.274 10.372 1.00 96.38 99 ALA A CA 1
ATOM 817 C C . ALA A 1 99 ? -9.736 -1.296 11.512 1.00 96.38 99 ALA A C 1
ATOM 819 O O . ALA A 1 99 ? -9.311 -0.978 12.622 1.00 96.38 99 ALA A O 1
ATOM 820 N N . ILE A 1 100 ? -10.151 -2.526 11.236 1.00 97.19 100 ILE A N 1
ATOM 821 C CA . ILE A 1 100 ? -9.881 -3.690 12.071 1.00 97.19 100 ILE A CA 1
ATOM 822 C C . ILE A 1 100 ? -8.616 -4.333 11.514 1.00 97.19 100 ILE A C 1
ATOM 824 O O . ILE A 1 100 ? -8.629 -4.867 10.404 1.00 97.19 100 ILE A O 1
ATOM 828 N N . ILE A 1 101 ? -7.539 -4.268 12.289 1.00 97.94 101 ILE A N 1
ATOM 829 C CA . ILE A 1 101 ? -6.242 -4.832 11.923 1.00 97.94 101 ILE A CA 1
ATOM 830 C C . ILE A 1 101 ? -6.257 -6.334 12.219 1.00 97.94 101 ILE A C 1
ATOM 832 O O . ILE A 1 101 ? -6.731 -6.763 13.271 1.00 97.94 101 ILE A O 1
ATOM 836 N N . GLN A 1 102 ? -5.823 -7.152 11.264 1.00 98.06 102 GLN A N 1
ATOM 837 C CA . GLN A 1 102 ? -5.718 -8.604 11.413 1.00 98.06 102 GLN A CA 1
ATOM 838 C C . GLN A 1 102 ? -4.283 -8.961 11.809 1.00 98.06 102 GLN A C 1
ATOM 840 O O . GLN A 1 102 ? -3.489 -9.368 10.965 1.00 98.06 102 GLN A O 1
ATOM 845 N N . THR A 1 103 ? -3.962 -8.768 13.092 1.00 97.56 103 THR A N 1
ATOM 846 C CA . THR A 1 103 ? -2.607 -8.915 13.648 1.00 97.56 103 THR A CA 1
ATOM 847 C C . THR A 1 103 ? -1.946 -10.233 13.258 1.00 97.56 103 THR A C 1
ATOM 849 O O . THR A 1 103 ? -0.878 -10.192 12.663 1.00 97.56 103 THR A O 1
ATOM 852 N N . ASP A 1 104 ? -2.612 -11.371 13.465 1.00 97.69 104 ASP A N 1
ATOM 853 C CA . ASP A 1 104 ? -2.043 -12.696 13.169 1.00 97.69 104 ASP A CA 1
ATOM 854 C C . ASP A 1 104 ? -1.590 -12.826 11.703 1.00 97.69 104 ASP A C 1
ATOM 856 O O . ASP A 1 104 ? -0.503 -13.318 11.416 1.00 97.69 104 ASP A O 1
ATOM 860 N N . ARG A 1 105 ? -2.388 -12.303 10.759 1.00 97.94 105 ARG A N 1
ATOM 861 C CA . ARG A 1 105 ? -2.062 -12.336 9.322 1.00 97.94 105 ARG A CA 1
ATOM 862 C C . ARG A 1 105 ? -0.874 -11.448 8.981 1.00 97.94 105 ARG A C 1
ATOM 864 O O . ARG A 1 105 ? -0.054 -11.819 8.146 1.00 97.94 105 ARG A O 1
ATOM 871 N N . ILE A 1 106 ? -0.801 -10.277 9.611 1.00 98.31 106 ILE A N 1
ATOM 872 C CA . ILE A 1 106 ? 0.332 -9.367 9.448 1.00 98.31 106 ILE A CA 1
ATOM 873 C C . ILE A 1 106 ? 1.592 -10.022 10.012 1.00 98.31 106 ILE A C 1
ATOM 875 O O . ILE A 1 106 ? 2.623 -10.016 9.351 1.00 98.31 106 ILE A O 1
ATOM 879 N N . GLU A 1 107 ? 1.522 -10.618 11.199 1.00 97.75 107 GLU A N 1
ATOM 880 C CA . GLU A 1 107 ? 2.660 -11.296 11.819 1.00 97.75 107 GLU A CA 1
ATOM 881 C C . GLU A 1 107 ? 3.148 -12.484 10.985 1.00 97.75 107 GLU A C 1
ATOM 883 O O . GLU A 1 107 ? 4.356 -12.655 10.823 1.00 97.75 107 GLU A O 1
ATOM 888 N N . ASP A 1 108 ? 2.242 -13.272 10.405 1.00 98.06 108 ASP A N 1
ATOM 889 C CA . ASP A 1 108 ? 2.603 -14.365 9.499 1.00 98.06 108 ASP A CA 1
ATOM 890 C C . ASP A 1 108 ? 3.276 -13.855 8.223 1.00 98.06 108 ASP A C 1
ATOM 892 O O . ASP A 1 108 ? 4.330 -14.366 7.841 1.00 98.06 108 ASP A O 1
ATOM 896 N N . PHE A 1 109 ? 2.750 -12.789 7.617 1.00 98.19 109 PHE A N 1
ATOM 897 C CA . PHE A 1 109 ? 3.405 -12.127 6.489 1.00 98.19 109 PHE A CA 1
ATOM 898 C C . PHE A 1 109 ? 4.793 -11.587 6.868 1.00 98.19 109 PHE A C 1
ATOM 900 O O . PHE A 1 109 ? 5.748 -11.715 6.104 1.00 98.19 109 PHE A O 1
ATOM 907 N N . MET A 1 110 ? 4.945 -11.011 8.062 1.00 97.44 110 MET A N 1
ATOM 908 C CA . MET A 1 110 ? 6.213 -10.444 8.532 1.00 97.44 110 MET A CA 1
ATOM 909 C C . MET A 1 110 ? 7.305 -11.502 8.761 1.00 97.44 110 MET A C 1
ATOM 911 O O . MET A 1 110 ? 8.484 -11.148 8.735 1.00 97.44 110 MET A O 1
ATOM 915 N N . LYS A 1 111 ? 6.943 -12.783 8.935 1.00 97.69 111 LYS A N 1
ATOM 916 C CA . LYS A 1 111 ? 7.890 -13.915 9.032 1.00 97.69 111 LYS A CA 1
ATOM 917 C C . LYS A 1 111 ? 8.454 -14.352 7.677 1.00 97.69 111 LYS A C 1
ATOM 919 O O . LYS A 1 111 ? 9.476 -15.036 7.652 1.00 97.69 111 LYS A O 1
ATOM 924 N N . LEU A 1 112 ? 7.803 -13.981 6.575 1.00 97.38 112 LEU A N 1
ATOM 925 C CA . LEU A 1 112 ? 8.267 -14.291 5.226 1.00 97.38 112 LEU A CA 1
ATOM 926 C C . LEU A 1 112 ? 9.600 -13.591 4.920 1.00 97.38 112 LEU A C 1
ATOM 928 O O . LEU A 1 112 ? 9.914 -12.507 5.429 1.00 97.38 112 LEU A O 1
ATOM 932 N N . THR A 1 113 ? 10.386 -14.194 4.034 1.00 95.06 113 THR A N 1
ATOM 933 C CA . THR A 1 113 ? 11.590 -13.564 3.486 1.00 95.06 113 THR A CA 1
ATOM 934 C C . THR A 1 113 ? 11.233 -12.327 2.655 1.00 95.06 113 THR A C 1
ATOM 936 O O . THR A 1 113 ? 10.103 -12.161 2.200 1.00 95.06 113 THR A O 1
ATOM 939 N N . ALA A 1 114 ? 12.202 -11.437 2.414 1.00 92.00 114 ALA A N 1
ATOM 940 C CA . ALA A 1 114 ? 11.961 -10.243 1.597 1.00 92.00 114 ALA A CA 1
ATOM 941 C C . ALA A 1 114 ? 11.465 -10.591 0.178 1.00 92.00 114 ALA A C 1
ATOM 943 O O . ALA A 1 114 ? 10.585 -9.915 -0.345 1.00 92.00 114 ALA A O 1
ATOM 944 N N . ALA A 1 115 ? 11.984 -11.674 -0.410 1.00 90.75 115 ALA A N 1
ATOM 945 C CA . ALA A 1 115 ? 11.561 -12.161 -1.719 1.00 90.75 115 ALA A CA 1
ATOM 946 C C . ALA A 1 115 ? 10.104 -12.650 -1.717 1.00 90.75 115 ALA A C 1
ATOM 948 O O . ALA A 1 115 ? 9.333 -12.277 -2.595 1.00 90.75 115 ALA A O 1
ATOM 949 N N . GLU A 1 116 ? 9.709 -13.440 -0.717 1.00 94.94 116 GLU A N 1
ATOM 950 C CA . GLU A 1 116 ? 8.329 -13.926 -0.576 1.00 94.94 116 GLU A CA 1
ATOM 951 C C . GLU A 1 116 ? 7.347 -12.782 -0.313 1.00 94.94 116 GLU A C 1
ATOM 953 O O . GLU A 1 116 ? 6.254 -12.766 -0.876 1.00 94.94 116 GLU A O 1
ATOM 958 N N . GLN A 1 117 ? 7.741 -11.792 0.492 1.00 95.88 117 GLN A N 1
ATOM 959 C CA . GLN A 1 117 ? 6.933 -10.593 0.714 1.00 95.88 117 GLN A CA 1
ATOM 960 C C . GLN A 1 117 ? 6.762 -9.789 -0.568 1.00 95.88 117 GLN A C 1
ATOM 962 O O . GLN A 1 117 ? 5.644 -9.410 -0.895 1.00 95.88 117 GLN A O 1
ATOM 967 N N . TYR A 1 118 ? 7.846 -9.557 -1.312 1.00 93.50 118 TYR A N 1
ATOM 968 C CA . TYR A 1 118 ? 7.777 -8.878 -2.601 1.00 93.50 118 TYR A CA 1
ATOM 969 C C . TYR A 1 118 ? 6.848 -9.612 -3.574 1.00 93.50 118 TYR A C 1
ATOM 971 O O . TYR A 1 118 ? 5.959 -8.987 -4.145 1.00 93.50 118 TYR A O 1
ATOM 979 N N . LEU A 1 119 ? 7.008 -10.932 -3.722 1.00 93.19 119 LEU A N 1
ATOM 980 C CA . LEU A 1 119 ? 6.170 -11.736 -4.614 1.00 93.19 119 LEU A CA 1
ATOM 981 C C . LEU A 1 119 ? 4.703 -11.722 -4.187 1.00 93.19 119 LEU A C 1
ATOM 983 O O . LEU A 1 119 ? 3.843 -11.557 -5.039 1.00 93.19 119 LEU A O 1
ATOM 987 N N . SER A 1 120 ? 4.420 -11.804 -2.886 1.00 95.88 120 SER A N 1
ATOM 988 C CA . SER A 1 120 ? 3.049 -11.714 -2.366 1.00 95.88 120 SER A CA 1
ATOM 989 C C . SER A 1 120 ? 2.415 -10.350 -2.656 1.00 95.88 120 SER A C 1
ATOM 991 O O . SER A 1 120 ? 1.241 -10.270 -3.000 1.00 95.88 120 SER A O 1
ATOM 993 N N . LEU A 1 121 ? 3.184 -9.259 -2.532 1.00 95.56 121 LEU A N 1
ATOM 994 C CA . LEU A 1 121 ? 2.712 -7.913 -2.874 1.00 95.56 121 LEU A CA 1
ATOM 995 C C . LEU A 1 121 ? 2.485 -7.756 -4.374 1.00 95.56 121 LEU A C 1
ATOM 997 O O . LEU A 1 121 ? 1.515 -7.117 -4.773 1.00 95.56 121 LEU A O 1
ATOM 1001 N N . LEU A 1 122 ? 3.371 -8.324 -5.191 1.00 93.06 122 LEU A N 1
ATOM 1002 C CA . LEU A 1 122 ? 3.260 -8.290 -6.643 1.00 93.06 122 LEU A CA 1
ATOM 1003 C C . LEU A 1 122 ? 2.058 -9.103 -7.125 1.00 93.06 122 LEU A C 1
ATOM 1005 O O . LEU A 1 122 ? 1.303 -8.623 -7.962 1.00 93.06 122 LEU A O 1
ATOM 1009 N N . GLU A 1 123 ? 1.857 -10.300 -6.577 1.00 94.06 123 GLU A N 1
ATOM 1010 C CA . GLU A 1 123 ? 0.697 -11.143 -6.862 1.00 94.06 123 GLU A CA 1
ATOM 1011 C C . GLU A 1 123 ? -0.596 -10.426 -6.469 1.00 94.06 123 GLU A C 1
ATOM 1013 O O . GLU A 1 123 ? -1.472 -10.253 -7.313 1.00 94.06 123 GLU A O 1
ATOM 1018 N N . ALA A 1 124 ? -0.673 -9.895 -5.244 1.00 95.19 124 ALA A N 1
ATOM 1019 C CA . ALA A 1 124 ? -1.832 -9.130 -4.794 1.00 95.19 124 ALA A CA 1
ATOM 1020 C C . ALA A 1 124 ? -2.095 -7.900 -5.677 1.00 95.19 124 ALA A C 1
ATOM 1022 O O . ALA A 1 124 ? -3.240 -7.612 -6.011 1.00 95.19 124 ALA A O 1
ATOM 1023 N N . PHE A 1 125 ? -1.050 -7.182 -6.091 1.00 92.31 125 PHE A N 1
ATOM 1024 C CA . PHE A 1 125 ? -1.173 -6.031 -6.986 1.00 92.31 125 PHE A CA 1
ATOM 1025 C C . PHE A 1 125 ? -1.668 -6.418 -8.385 1.00 92.31 125 PHE A C 1
ATOM 1027 O O . PHE A 1 125 ? -2.520 -5.735 -8.953 1.00 92.31 125 PHE A O 1
ATOM 1034 N N . TRP A 1 126 ? -1.113 -7.483 -8.959 1.00 89.62 126 TRP A N 1
ATOM 1035 C CA . TRP A 1 126 ? -1.326 -7.823 -10.363 1.00 89.62 126 TR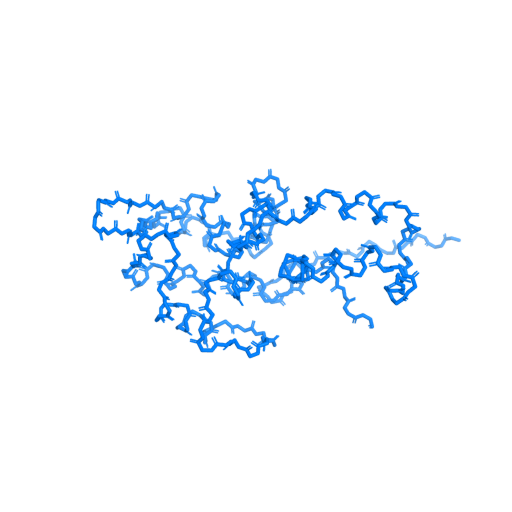P A CA 1
ATOM 1036 C C . TRP A 1 126 ? -2.590 -8.650 -10.593 1.00 89.62 126 TRP A C 1
ATOM 1038 O O . TRP A 1 126 ? -3.252 -8.491 -11.614 1.00 89.62 126 TRP A O 1
ATOM 1048 N N . MET A 1 127 ? -2.910 -9.542 -9.656 1.00 89.75 127 MET A N 1
ATOM 1049 C CA . MET A 1 127 ? -3.961 -10.545 -9.826 1.00 89.75 127 MET A CA 1
ATOM 1050 C C . MET A 1 127 ? -5.243 -10.208 -9.067 1.00 89.75 127 MET A C 1
ATOM 1052 O O . MET A 1 127 ? -6.316 -10.644 -9.478 1.00 89.75 127 MET A O 1
ATOM 1056 N N . GLU A 1 128 ? -5.145 -9.472 -7.959 1.00 90.75 128 GLU A N 1
ATOM 1057 C CA . GLU A 1 128 ? -6.260 -9.321 -7.018 1.00 90.75 128 GLU A CA 1
ATOM 1058 C C . GLU A 1 128 ? -6.696 -7.868 -6.787 1.00 90.75 128 GLU A C 1
ATOM 1060 O O . GLU A 1 128 ? -7.850 -7.627 -6.425 1.00 90.75 128 GLU A O 1
ATOM 1065 N N . ALA A 1 129 ? -5.802 -6.894 -6.968 1.00 87.94 129 ALA A N 1
ATOM 1066 C CA . ALA A 1 129 ? -6.125 -5.493 -6.746 1.00 87.94 129 ALA A CA 1
ATOM 1067 C C . ALA A 1 129 ? -7.064 -4.957 -7.829 1.00 87.94 129 ALA A C 1
ATOM 1069 O O . ALA A 1 129 ? -6.845 -5.139 -9.025 1.00 87.94 129 ALA A O 1
ATOM 1070 N N . ASP A 1 130 ? -8.079 -4.215 -7.395 1.00 86.44 130 ASP A N 1
ATOM 1071 C CA . ASP A 1 130 ? -8.921 -3.444 -8.297 1.00 86.44 130 ASP A CA 1
ATOM 1072 C C . ASP A 1 130 ? -8.150 -2.197 -8.759 1.00 86.44 130 ASP A C 1
ATOM 1074 O O . ASP A 1 130 ? -7.906 -1.256 -7.995 1.00 86.44 130 ASP A O 1
ATOM 1078 N N . TRP A 1 131 ? -7.719 -2.206 -10.020 1.00 82.69 131 TRP A N 1
ATOM 1079 C CA . TRP A 1 131 ? -6.951 -1.105 -10.594 1.00 82.69 131 TRP A CA 1
ATOM 1080 C C . TRP A 1 131 ? -7.777 0.175 -10.761 1.00 82.69 131 TRP A C 1
ATOM 1082 O O . TRP A 1 131 ? -7.186 1.251 -10.875 1.00 82.69 131 TRP A O 1
ATOM 1092 N N . ASP A 1 132 ? -9.111 0.107 -10.734 1.00 78.31 132 ASP A N 1
ATOM 1093 C CA . ASP A 1 132 ? -9.960 1.298 -10.705 1.00 78.31 132 ASP A CA 1
ATOM 1094 C C . ASP A 1 132 ? -9.949 1.951 -9.317 1.00 78.31 132 ASP A C 1
ATOM 1096 O O . ASP A 1 132 ? -9.829 3.172 -9.211 1.00 78.31 132 ASP A O 1
ATOM 1100 N N . GLU A 1 133 ? -9.950 1.162 -8.240 1.00 79.94 133 GLU A N 1
ATOM 1101 C CA . GLU A 1 133 ? -9.797 1.685 -6.872 1.00 79.94 133 GLU A CA 1
ATOM 1102 C C . GLU A 1 133 ? -8.402 2.298 -6.652 1.00 79.94 133 GLU A C 1
ATOM 1104 O O . GLU A 1 133 ? -8.271 3.343 -6.006 1.00 79.94 133 GLU A O 1
ATOM 1109 N N . LEU A 1 134 ? -7.348 1.731 -7.255 1.00 79.81 134 LEU A N 1
ATOM 1110 C CA . LEU A 1 134 ? -5.987 2.294 -7.210 1.00 79.81 134 LEU A CA 1
ATOM 1111 C C . LEU A 1 134 ? -5.862 3.668 -7.890 1.00 79.81 134 LEU A C 1
ATOM 1113 O O . LEU A 1 134 ? -4.959 4.436 -7.553 1.00 79.81 134 LEU A O 1
ATOM 1117 N N . GLN A 1 135 ? -6.768 4.018 -8.807 1.00 72.75 135 GLN A N 1
ATOM 1118 C CA . GLN A 1 135 ? -6.811 5.352 -9.420 1.00 72.75 135 GLN A CA 1
ATOM 1119 C C . GLN A 1 135 ? -7.382 6.424 -8.475 1.00 72.75 135 GLN A C 1
ATOM 1121 O O . GLN A 1 135 ? -7.202 7.621 -8.722 1.00 72.75 135 GLN A O 1
ATOM 1126 N N . GLY A 1 136 ? -8.034 6.008 -7.384 1.00 69.00 136 GLY A N 1
ATOM 1127 C CA . GLY A 1 136 ? -8.607 6.876 -6.363 1.00 69.00 136 GLY A CA 1
ATOM 1128 C C . GLY A 1 136 ? -9.960 7.496 -6.732 1.00 69.00 136 GLY A C 1
ATOM 1129 O O . GLY A 1 136 ? -10.483 7.350 -7.834 1.00 69.00 136 GLY A O 1
ATOM 1130 N N . GLU A 1 137 ? -10.542 8.242 -5.784 1.00 61.75 137 GLU A N 1
ATOM 1131 C CA . GLU A 1 137 ? -11.833 8.923 -5.967 1.00 61.75 137 GLU A CA 1
ATOM 1132 C C . GLU A 1 137 ? -11.687 10.159 -6.879 1.00 61.75 137 GLU A C 1
ATOM 1134 O O . GLU A 1 137 ? -11.693 11.304 -6.415 1.00 61.75 137 GLU A O 1
ATOM 1139 N N . LYS A 1 138 ? -11.571 9.973 -8.196 1.00 55.28 138 LYS A N 1
ATOM 1140 C CA . LYS A 1 138 ? -11.715 11.097 -9.131 1.00 55.28 138 LYS A CA 1
ATOM 1141 C C . LYS A 1 138 ? -13.162 11.598 -9.122 1.00 55.28 138 LYS A C 1
ATOM 1143 O O . LYS A 1 138 ? -14.127 10.833 -9.175 1.00 55.28 138 LYS A O 1
ATOM 1148 N N . ARG A 1 139 ? -13.340 12.923 -9.067 1.00 41.16 139 ARG A N 1
ATOM 1149 C CA . ARG A 1 139 ? -14.635 13.573 -9.329 1.00 41.16 139 ARG A CA 1
ATOM 1150 C C . ARG A 1 139 ? -14.946 13.449 -10.821 1.00 41.16 139 ARG A C 1
ATOM 1152 O O . ARG A 1 139 ? -14.646 14.351 -11.592 1.00 41.16 139 ARG A O 1
ATOM 1159 N N . GLY A 1 140 ? -15.538 12.322 -11.193 1.00 48.00 140 GLY A N 1
ATOM 1160 C CA . GLY A 1 140 ? -15.822 11.943 -12.574 1.00 48.00 140 GLY A CA 1
ATOM 1161 C C . GLY A 1 140 ? -15.168 10.603 -12.883 1.00 48.00 140 GLY A C 1
ATOM 1162 O O . GLY A 1 140 ? -14.048 10.357 -12.442 1.00 48.00 140 GLY A O 1
ATOM 1163 N N . LYS A 1 141 ? -15.883 9.731 -13.605 1.00 45.59 141 LYS A N 1
ATOM 1164 C CA . LYS A 1 141 ? -15.281 8.523 -14.182 1.00 45.59 141 LYS A CA 1
ATOM 1165 C C . LYS A 1 141 ? -14.034 8.971 -14.943 1.00 45.59 141 LYS A C 1
ATOM 1167 O O . LYS A 1 141 ? -14.144 9.920 -15.721 1.00 45.59 141 LYS A O 1
ATOM 1172 N N . ALA A 1 142 ? -12.885 8.339 -14.704 1.00 52.38 142 ALA A N 1
ATOM 1173 C CA . ALA A 1 142 ? -11.777 8.458 -15.643 1.00 52.38 142 ALA A CA 1
ATOM 1174 C C . ALA A 1 142 ? -12.357 8.219 -17.046 1.00 52.38 142 ALA A C 1
ATOM 1176 O O . ALA A 1 142 ? -13.190 7.322 -17.218 1.00 52.38 142 ALA A O 1
ATOM 1177 N N . PHE A 1 143 ? -12.027 9.076 -18.015 1.00 51.88 143 PHE A N 1
ATOM 1178 C CA . PHE A 1 143 ? -12.605 8.943 -19.357 1.00 51.88 143 PHE A CA 1
ATOM 1179 C C . PHE A 1 143 ? -12.190 7.615 -20.007 1.00 51.88 143 PHE A C 1
ATOM 1181 O O . PHE A 1 143 ? -12.868 7.137 -20.915 1.00 51.88 143 PHE A O 1
ATOM 1188 N N . PHE A 1 144 ? -11.138 6.990 -19.471 1.00 58.06 144 PHE A N 1
ATOM 1189 C CA . PHE A 1 144 ? -10.552 5.746 -19.930 1.00 58.06 144 PHE A CA 1
ATOM 1190 C C . PHE A 1 144 ? -10.349 4.785 -18.755 1.00 58.06 144 PHE A C 1
ATOM 1192 O O . PHE A 1 144 ? -9.911 5.189 -17.680 1.00 58.06 144 PHE A O 1
ATOM 1199 N N . ALA A 1 145 ? -10.658 3.503 -18.962 1.00 67.56 145 ALA A N 1
ATOM 1200 C CA . ALA A 1 145 ? -10.212 2.438 -18.067 1.00 67.56 145 ALA A CA 1
ATOM 1201 C C . ALA A 1 145 ? -8.711 2.211 -18.281 1.00 67.56 145 ALA A C 1
ATOM 1203 O O . ALA A 1 145 ? -8.233 2.361 -19.408 1.00 67.56 145 ALA A O 1
ATOM 1204 N N . ILE A 1 146 ? -7.976 1.800 -17.246 1.00 73.75 146 ILE A N 1
ATOM 1205 C CA . ILE A 1 146 ? -6.538 1.491 -17.348 1.00 73.75 146 ILE A CA 1
ATOM 1206 C C . ILE A 1 146 ? -6.229 0.456 -18.444 1.00 73.75 146 ILE A C 1
ATOM 1208 O O . ILE A 1 146 ? -5.196 0.537 -19.103 1.00 73.75 146 ILE A O 1
ATOM 1212 N N . HIS A 1 147 ? -7.165 -0.458 -18.718 1.00 75.88 147 HIS A N 1
ATOM 1213 C CA . HIS A 1 147 ? -7.078 -1.395 -19.838 1.00 75.88 147 HIS A CA 1
ATOM 1214 C C . HIS A 1 147 ? -6.906 -0.692 -21.188 1.00 75.88 147 HIS A C 1
ATOM 1216 O O . HIS A 1 147 ? -6.092 -1.127 -21.991 1.00 75.88 147 HIS A O 1
ATOM 1222 N N . SER A 1 148 ? -7.575 0.441 -21.400 1.00 78.75 148 SER A N 1
ATOM 1223 C CA . SER A 1 148 ? -7.443 1.229 -22.633 1.00 78.75 148 SER A CA 1
ATOM 1224 C C . SER A 1 148 ? -6.026 1.786 -22.804 1.00 78.75 148 SER A C 1
ATOM 1226 O O . SER A 1 148 ? -5.527 1.838 -23.922 1.00 78.75 148 SER A O 1
ATOM 1228 N N . LEU A 1 149 ? -5.349 2.166 -21.708 1.00 80.38 149 LEU A N 1
ATOM 1229 C CA . LEU A 1 149 ? -3.939 2.561 -21.778 1.00 80.38 149 LEU A CA 1
ATOM 1230 C C . LEU A 1 149 ? -3.068 1.369 -22.193 1.00 80.38 149 LEU A C 1
ATOM 1232 O O . LEU A 1 149 ? -2.194 1.533 -23.036 1.00 80.38 149 LEU A O 1
ATOM 1236 N N . PHE A 1 150 ? -3.293 0.181 -21.629 1.00 83.88 150 PHE A N 1
ATOM 1237 C CA . PHE A 1 150 ? -2.523 -1.004 -22.015 1.00 83.88 150 PHE A CA 1
ATOM 1238 C C . PHE A 1 150 ? -2.762 -1.404 -23.476 1.00 83.88 150 PHE A C 1
ATOM 1240 O O . PHE A 1 150 ? -1.793 -1.652 -24.186 1.00 83.88 150 PHE A O 1
ATOM 1247 N N . GLU A 1 151 ? -4.005 -1.363 -23.959 1.00 85.25 151 GLU A N 1
ATOM 1248 C CA . GLU A 1 151 ? -4.337 -1.605 -25.372 1.00 85.25 151 GLU A CA 1
ATOM 1249 C C . GLU A 1 151 ? -3.655 -0.603 -26.320 1.00 85.25 151 GLU A C 1
ATOM 1251 O O . GLU A 1 151 ? -3.222 -0.962 -27.415 1.00 85.25 151 GLU A O 1
ATOM 1256 N N . GLU A 1 152 ? -3.545 0.666 -25.915 1.00 85.19 152 GLU A N 1
ATOM 1257 C CA . GLU A 1 152 ? -2.793 1.684 -26.657 1.00 85.19 152 GLU A CA 1
ATOM 1258 C C . GLU A 1 152 ? -1.288 1.370 -26.657 1.00 85.19 152 GLU A C 1
ATOM 1260 O O . GLU A 1 152 ? -0.652 1.411 -27.711 1.00 85.19 152 GLU A O 1
ATOM 1265 N N . LEU A 1 153 ? -0.722 1.009 -25.499 1.00 85.38 153 LEU A N 1
ATOM 1266 C CA . LEU A 1 153 ? 0.699 0.680 -25.346 1.00 85.38 153 LEU A CA 1
ATOM 1267 C C . LEU A 1 153 ? 1.103 -0.593 -26.107 1.00 85.38 153 LEU A C 1
ATOM 1269 O O . LEU A 1 153 ? 2.218 -0.656 -26.619 1.00 85.38 153 LEU A O 1
ATOM 1273 N N . GLU A 1 154 ? 0.207 -1.572 -26.252 1.00 88.56 154 GLU A N 1
ATOM 1274 C CA . GLU A 1 154 ? 0.435 -2.796 -27.039 1.00 88.56 154 GLU A CA 1
ATOM 1275 C C . GLU A 1 154 ? 0.692 -2.527 -28.529 1.00 88.56 154 GLU A C 1
ATOM 1277 O O . GLU A 1 154 ? 1.274 -3.362 -29.224 1.00 88.56 154 GLU A O 1
ATOM 1282 N N . ARG A 1 155 ? 0.295 -1.355 -29.041 1.00 88.62 155 ARG A N 1
ATOM 1283 C CA . ARG A 1 155 ? 0.549 -0.964 -30.437 1.00 88.62 155 ARG A CA 1
ATOM 1284 C C . ARG A 1 155 ? 2.001 -0.569 -30.693 1.00 88.62 155 ARG A C 1
ATOM 1286 O O . ARG A 1 155 ? 2.388 -0.425 -31.853 1.00 88.62 155 ARG A O 1
ATOM 1293 N N . PHE A 1 156 ? 2.793 -0.373 -29.641 1.00 88.75 156 PHE A N 1
ATOM 1294 C CA . PHE A 1 156 ? 4.186 0.036 -29.742 1.00 88.75 156 PHE A CA 1
ATOM 1295 C C . PHE A 1 156 ? 5.120 -1.173 -29.675 1.00 88.75 156 PHE A C 1
ATOM 1297 O O . PHE A 1 156 ? 4.852 -2.136 -28.954 1.00 88.75 156 PHE A O 1
ATOM 1304 N N . PRO A 1 157 ? 6.244 -1.142 -30.409 1.00 86.38 157 PRO A N 1
ATOM 1305 C CA . PRO A 1 157 ? 7.262 -2.175 -30.292 1.00 86.38 157 PRO A CA 1
ATOM 1306 C C . PRO A 1 157 ? 7.800 -2.254 -28.858 1.00 86.38 157 PRO A C 1
ATOM 1308 O O . PRO A 1 157 ? 8.122 -1.249 -28.221 1.00 86.38 157 PRO A O 1
ATOM 1311 N N . ALA A 1 158 ? 7.913 -3.481 -28.350 1.00 85.25 158 ALA A N 1
ATOM 1312 C CA . ALA A 1 158 ? 8.456 -3.731 -27.023 1.00 85.25 158 ALA A CA 1
ATOM 1313 C C . ALA A 1 158 ? 9.911 -3.245 -26.913 1.00 85.25 158 ALA A C 1
ATOM 1315 O O . ALA A 1 158 ? 10.708 -3.418 -27.835 1.00 85.25 158 ALA A O 1
ATOM 1316 N N . ASN A 1 159 ? 10.274 -2.732 -25.734 1.00 81.69 159 ASN A N 1
ATOM 1317 C CA . ASN A 1 159 ? 11.606 -2.205 -25.404 1.00 81.69 159 ASN A CA 1
ATOM 1318 C C . ASN A 1 159 ? 12.019 -0.932 -26.164 1.00 81.69 159 ASN A C 1
ATOM 1320 O O . ASN A 1 159 ? 13.200 -0.579 -26.155 1.00 81.69 159 ASN A O 1
ATOM 1324 N N . GLU A 1 160 ? 11.078 -0.223 -26.787 1.00 83.56 160 GLU A N 1
ATOM 1325 C CA . GLU A 1 160 ? 11.332 1.095 -27.366 1.00 83.56 160 GLU A CA 1
ATOM 1326 C C . GLU A 1 160 ? 10.813 2.224 -26.468 1.00 83.56 160 GLU A C 1
ATOM 1328 O O . GLU A 1 160 ? 9.809 2.095 -25.767 1.00 83.56 160 GLU A O 1
ATOM 1333 N N . VAL A 1 161 ? 11.514 3.361 -26.483 1.00 84.44 161 VAL A N 1
ATOM 1334 C CA . VAL A 1 161 ? 11.117 4.548 -25.719 1.00 84.44 161 VAL A CA 1
ATOM 1335 C C . VAL A 1 161 ? 10.018 5.293 -26.471 1.00 84.44 161 VAL A C 1
ATOM 1337 O O . VAL A 1 161 ? 10.259 5.867 -27.534 1.00 84.44 161 VAL A O 1
ATOM 1340 N N . ILE A 1 162 ? 8.824 5.350 -25.881 1.00 84.44 162 ILE A N 1
ATOM 1341 C CA . ILE A 1 162 ? 7.694 6.100 -26.435 1.00 84.44 162 ILE A CA 1
ATOM 1342 C C . ILE A 1 162 ? 7.851 7.587 -26.103 1.00 84.44 162 ILE A C 1
ATOM 1344 O O . ILE A 1 162 ? 7.822 8.014 -24.948 1.00 84.44 162 ILE A O 1
ATOM 1348 N N . GLN A 1 163 ? 7.983 8.412 -27.138 1.00 86.94 163 GLN A N 1
ATOM 1349 C CA . GLN A 1 163 ? 8.043 9.866 -27.006 1.00 86.94 163 GLN A CA 1
ATOM 1350 C C . GLN A 1 163 ? 6.624 10.443 -26.896 1.00 86.94 163 GLN A C 1
ATOM 1352 O O . GLN A 1 163 ? 6.028 10.822 -27.901 1.00 86.94 163 GLN A O 1
ATOM 1357 N N . LEU A 1 164 ? 6.090 10.560 -25.673 1.00 83.00 164 LEU A N 1
ATOM 1358 C CA . LEU A 1 164 ? 4.692 10.965 -25.411 1.00 83.00 164 LEU A CA 1
ATOM 1359 C C . LEU A 1 164 ? 4.260 12.277 -26.089 1.00 83.00 164 LEU A C 1
ATOM 1361 O O . LEU A 1 164 ? 3.098 12.446 -26.438 1.00 83.00 164 LEU A O 1
ATOM 1365 N N . LYS A 1 165 ? 5.191 13.209 -26.329 1.00 84.69 165 LYS A N 1
ATOM 1366 C CA . LYS A 1 165 ? 4.924 14.461 -27.065 1.00 84.69 165 LYS A CA 1
ATOM 1367 C C . LYS A 1 165 ? 4.413 14.248 -28.499 1.00 84.69 165 LYS A C 1
ATOM 1369 O O . LYS A 1 165 ? 3.867 15.179 -29.081 1.00 84.69 165 LYS A O 1
ATOM 1374 N N . HIS A 1 166 ? 4.632 13.065 -29.073 1.00 87.31 166 HIS A N 1
ATOM 1375 C CA . HIS A 1 166 ? 4.183 12.686 -30.413 1.00 87.31 166 HIS A CA 1
ATOM 1376 C C . HIS A 1 166 ? 2.879 11.873 -30.406 1.00 87.31 166 HIS A C 1
ATOM 1378 O O . HIS A 1 166 ? 2.354 11.596 -31.478 1.00 87.31 166 HIS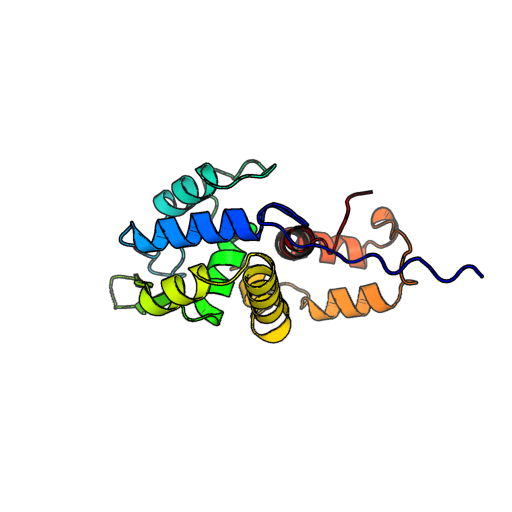 A O 1
ATOM 1384 N N . HIS A 1 167 ? 2.355 11.547 -29.220 1.00 85.75 167 HIS A N 1
ATOM 1385 C CA . HIS A 1 167 ? 1.192 10.684 -29.006 1.00 85.75 167 HIS A CA 1
ATOM 1386 C C . HIS A 1 167 ? 0.235 11.337 -27.995 1.00 85.75 167 HIS A C 1
ATOM 1388 O O . HIS A 1 167 ? 0.211 10.938 -26.826 1.00 85.75 167 HIS A O 1
ATOM 1394 N N . PRO A 1 168 ? -0.490 12.406 -28.382 1.00 82.06 168 PRO A N 1
ATOM 1395 C CA . PRO A 1 168 ? -1.371 13.144 -27.473 1.00 82.06 168 PRO A CA 1
ATOM 1396 C C . PRO A 1 168 ? -2.435 12.257 -26.803 1.00 82.06 168 PRO A C 1
ATOM 1398 O O . PRO A 1 168 ? -2.740 12.459 -25.631 1.00 82.06 168 PRO A O 1
ATOM 1401 N N . GLU A 1 169 ? -2.927 11.236 -27.502 1.00 78.12 169 GLU A N 1
ATOM 1402 C CA . GLU A 1 169 ? -3.867 10.228 -27.001 1.00 78.12 169 GLU A CA 1
ATOM 1403 C C . GLU A 1 169 ? -3.321 9.434 -25.796 1.00 78.12 169 GLU A C 1
ATOM 1405 O O . GLU A 1 169 ? -4.019 9.209 -24.801 1.00 78.12 169 GLU A O 1
ATOM 1410 N N . ILE A 1 170 ? -2.028 9.102 -25.829 1.00 79.94 170 ILE A N 1
ATOM 1411 C CA . ILE A 1 170 ? -1.333 8.410 -24.737 1.00 79.94 170 ILE A CA 1
ATOM 1412 C C . ILE A 1 170 ? -0.931 9.403 -23.659 1.00 79.94 170 ILE A C 1
ATOM 1414 O O . ILE A 1 170 ? -0.971 9.076 -22.478 1.00 79.94 170 ILE A O 1
ATOM 1418 N N . LEU A 1 171 ? -0.550 10.624 -24.038 1.00 80.75 171 LEU A N 1
ATOM 1419 C CA . LEU A 1 171 ? -0.143 11.661 -23.096 1.00 80.75 171 LEU A CA 1
ATOM 1420 C C . LEU A 1 171 ? -1.261 11.995 -22.103 1.00 80.75 171 LEU A C 1
ATOM 1422 O O . LEU A 1 171 ? -0.990 12.103 -20.905 1.00 80.75 171 LEU A O 1
ATOM 1426 N N . ASP A 1 172 ? -2.494 12.148 -22.582 1.00 74.50 172 ASP A N 1
ATOM 1427 C CA . ASP A 1 172 ? -3.640 12.438 -21.719 1.00 74.50 172 ASP A CA 1
ATOM 1428 C C . ASP A 1 172 ? -3.968 11.243 -20.816 1.00 74.50 172 ASP A C 1
ATOM 1430 O O . ASP A 1 172 ? -4.118 11.415 -19.605 1.00 74.50 172 ASP A O 1
ATOM 1434 N N . SER A 1 173 ? -3.920 10.023 -21.358 1.00 73.81 173 SER A N 1
ATOM 1435 C CA . SER A 1 173 ? -4.067 8.790 -20.577 1.00 73.81 173 SER A CA 1
ATOM 1436 C C . SER A 1 173 ? -2.990 8.680 -19.487 1.00 73.81 173 SER A C 1
ATOM 1438 O O . SER A 1 173 ? -3.299 8.549 -18.307 1.00 73.81 173 SER A O 1
ATOM 1440 N N . VAL A 1 174 ? -1.709 8.826 -19.826 1.00 75.81 174 VAL A N 1
ATOM 1441 C CA . VAL A 1 174 ? -0.578 8.775 -18.881 1.00 75.81 174 VAL A CA 1
ATOM 1442 C C . VAL A 1 174 ? -0.695 9.840 -17.791 1.00 75.81 174 VAL A C 1
ATOM 1444 O O . VAL A 1 174 ? -0.383 9.571 -16.630 1.00 75.81 174 VAL A O 1
ATOM 1447 N N . ARG A 1 175 ? -1.166 11.047 -18.128 1.00 72.44 175 ARG A N 1
ATOM 1448 C CA . ARG A 1 175 ? -1.437 12.101 -17.138 1.00 72.44 175 ARG A CA 1
ATOM 1449 C C . ARG A 1 175 ? -2.552 11.700 -16.187 1.00 72.44 175 ARG A C 1
ATOM 1451 O O . ARG A 1 175 ? -2.415 11.895 -14.980 1.00 72.44 175 ARG A O 1
ATOM 1458 N N . GLU A 1 176 ? -3.628 11.122 -16.710 1.00 69.31 176 GLU A N 1
ATOM 1459 C CA . GLU A 1 176 ? -4.727 10.623 -15.893 1.00 69.31 176 GLU A CA 1
ATOM 1460 C C . GLU A 1 176 ? -4.290 9.456 -14.996 1.00 69.31 176 GLU A C 1
ATOM 1462 O O . GLU A 1 176 ? -4.688 9.411 -13.830 1.00 69.31 176 GLU A O 1
ATOM 1467 N N . PHE A 1 177 ? -3.440 8.557 -15.487 1.00 72.25 177 PHE A N 1
ATOM 1468 C CA . PHE A 1 177 ? -2.944 7.393 -14.750 1.00 72.25 177 PHE A CA 1
ATOM 1469 C C . PHE A 1 177 ? -1.654 7.665 -13.964 1.00 72.25 177 PHE A C 1
ATOM 1471 O O . PHE A 1 177 ? -1.062 6.732 -13.435 1.00 72.25 177 PHE A O 1
ATOM 1478 N N . GLY A 1 178 ? -1.209 8.918 -13.819 1.00 68.69 178 GLY A N 1
ATOM 1479 C CA . GLY A 1 178 ? 0.093 9.241 -13.217 1.00 68.69 178 GLY A CA 1
ATOM 1480 C C . GLY A 1 178 ? 0.317 8.671 -11.805 1.00 68.69 178 GLY A C 1
ATOM 1481 O O . GLY A 1 178 ? 1.437 8.282 -11.479 1.00 68.69 178 GLY A O 1
ATOM 1482 N N . SER A 1 179 ? -0.740 8.568 -10.986 1.00 68.00 179 SER A N 1
ATOM 1483 C CA . SER A 1 179 ? -0.675 7.912 -9.665 1.00 68.00 179 SER A CA 1
ATOM 1484 C C . SER A 1 179 ? -0.495 6.391 -9.784 1.00 68.00 179 SER A C 1
ATOM 1486 O O . SER A 1 179 ? 0.358 5.817 -9.110 1.00 68.00 179 SER A O 1
ATOM 1488 N N . PHE A 1 180 ? -1.218 5.755 -10.713 1.00 72.88 180 PHE A N 1
ATOM 1489 C CA . PHE A 1 180 ? -1.114 4.322 -11.017 1.00 72.88 180 PHE A CA 1
ATOM 1490 C C . PHE A 1 180 ? 0.242 3.944 -11.650 1.00 72.88 180 PHE A C 1
ATOM 1492 O O . PHE A 1 180 ? 0.855 2.925 -11.340 1.00 72.88 180 PHE A O 1
ATOM 1499 N N . LEU A 1 181 ? 0.779 4.793 -12.525 1.00 75.62 181 LEU A N 1
ATOM 1500 C CA . LEU A 1 181 ? 2.089 4.557 -13.136 1.00 75.62 181 LEU A CA 1
ATOM 1501 C C . LEU A 1 181 ? 3.221 4.658 -12.105 1.00 75.62 181 LEU A C 1
ATOM 1503 O O . LEU A 1 181 ? 4.196 3.914 -12.183 1.00 75.62 181 LEU A O 1
ATOM 1507 N N . HIS A 1 182 ? 3.077 5.511 -11.086 1.00 74.75 182 HIS A N 1
ATOM 1508 C CA . HIS A 1 182 ? 4.005 5.536 -9.953 1.00 74.75 182 HIS A CA 1
ATOM 1509 C C . HIS A 1 182 ? 4.002 4.205 -9.180 1.00 74.75 182 HIS A C 1
ATOM 1511 O O . HIS A 1 182 ? 5.021 3.776 -8.632 1.00 74.75 182 HIS A O 1
ATOM 1517 N N . THR A 1 183 ? 2.859 3.525 -9.142 1.00 75.38 183 THR A N 1
ATOM 1518 C CA . THR A 1 183 ? 2.713 2.195 -8.549 1.00 75.38 183 THR A CA 1
ATOM 1519 C C . THR A 1 183 ? 3.546 1.166 -9.309 1.00 75.38 183 THR A C 1
ATOM 1521 O O . THR A 1 183 ? 4.313 0.433 -8.692 1.00 75.38 183 THR A O 1
ATOM 1524 N N . LEU A 1 184 ? 3.506 1.193 -10.645 1.00 78.31 184 LEU A N 1
ATOM 1525 C CA . LEU A 1 184 ? 4.341 0.338 -11.497 1.00 78.31 184 LEU A CA 1
ATOM 1526 C C . LEU A 1 184 ? 5.843 0.588 -11.295 1.00 78.31 184 LEU A C 1
ATOM 1528 O O . LEU A 1 184 ? 6.610 -0.364 -11.162 1.00 78.31 184 LEU A O 1
ATOM 1532 N N . VAL A 1 185 ? 6.267 1.854 -11.189 1.00 78.12 185 VAL A N 1
ATOM 1533 C CA . VAL A 1 185 ? 7.666 2.207 -10.865 1.00 78.12 185 VAL A CA 1
ATOM 1534 C C . VAL A 1 185 ? 8.085 1.633 -9.510 1.00 78.12 185 VAL A C 1
ATOM 1536 O O . VAL A 1 185 ? 9.213 1.177 -9.352 1.00 78.12 185 VAL A O 1
ATOM 1539 N N . THR A 1 186 ? 7.171 1.586 -8.537 1.00 76.06 186 THR A N 1
ATOM 1540 C CA . THR A 1 186 ? 7.454 1.016 -7.209 1.00 76.06 186 THR A CA 1
ATOM 1541 C C . THR A 1 186 ? 7.792 -0.481 -7.291 1.00 76.06 186 THR A C 1
ATOM 1543 O O . THR A 1 186 ? 8.611 -0.967 -6.511 1.00 76.06 186 THR A O 1
ATOM 1546 N N . PHE A 1 187 ? 7.224 -1.199 -8.262 1.00 78.94 187 PHE A N 1
ATOM 1547 C CA . PHE A 1 187 ? 7.544 -2.599 -8.559 1.00 78.94 187 PHE A CA 1
ATOM 1548 C C . PHE A 1 187 ? 8.715 -2.781 -9.549 1.00 78.94 187 PHE A C 1
ATOM 1550 O O . PHE A 1 187 ? 8.992 -3.914 -9.926 1.00 78.94 187 PHE A O 1
ATOM 1557 N N . ASP A 1 188 ? 9.428 -1.708 -9.918 1.00 76.12 188 ASP A N 1
ATOM 1558 C CA . ASP A 1 188 ? 10.536 -1.683 -10.898 1.00 76.12 188 ASP A CA 1
ATOM 1559 C C . ASP A 1 188 ? 10.112 -1.963 -12.357 1.00 76.12 188 ASP A C 1
ATOM 1561 O O . ASP A 1 188 ? 10.929 -2.310 -13.207 1.00 76.12 188 ASP A O 1
ATOM 1565 N N . PHE A 1 189 ? 8.835 -1.743 -12.698 1.00 70.25 189 PHE A N 1
ATOM 1566 C CA . PHE A 1 189 ? 8.350 -1.840 -14.086 1.00 70.25 189 PHE A CA 1
ATOM 1567 C C . PHE A 1 189 ? 8.673 -0.608 -14.951 1.00 70.25 189 PHE A C 1
ATOM 1569 O O . PHE A 1 189 ? 8.318 -0.568 -16.127 1.00 70.25 189 PHE A O 1
ATOM 1576 N N . GLY A 1 190 ? 9.348 0.404 -14.403 1.00 57.94 190 GLY A N 1
ATOM 1577 C CA . GLY A 1 190 ? 9.690 1.622 -15.131 1.00 57.94 190 GLY A CA 1
ATOM 1578 C C . GLY A 1 190 ? 10.956 2.255 -14.584 1.00 57.94 190 GLY A C 1
ATOM 1579 O O . GLY A 1 190 ? 10.915 2.959 -13.579 1.00 57.94 190 GLY A O 1
ATOM 1580 N N . LYS A 1 191 ? 12.086 2.046 -15.262 1.00 53.06 191 LYS A N 1
ATOM 1581 C CA . LYS A 1 191 ? 13.255 2.902 -15.055 1.00 53.06 191 LYS A CA 1
ATOM 1582 C C . LYS A 1 191 ? 13.027 4.207 -15.803 1.00 53.06 191 LYS A C 1
ATOM 1584 O O . LYS A 1 191 ? 12.802 4.194 -17.010 1.00 53.06 191 LYS A O 1
ATOM 1589 N N . SER A 1 192 ? 13.108 5.323 -15.088 1.00 41.06 192 SER A N 1
ATOM 1590 C CA . SER A 1 192 ? 13.272 6.643 -15.694 1.00 41.06 192 SER A CA 1
ATOM 1591 C C . SER A 1 192 ? 14.623 6.655 -16.416 1.00 41.06 192 SER A C 1
ATOM 1593 O O . SER A 1 192 ? 15.665 6.712 -15.762 1.00 41.06 192 SER A O 1
ATOM 1595 N N . GLY A 1 193 ? 14.601 6.486 -17.738 1.00 35.56 193 GLY A N 1
ATOM 1596 C CA . GLY A 1 193 ? 15.748 6.750 -18.610 1.00 35.56 193 GLY A CA 1
ATOM 1597 C C . GLY A 1 193 ? 15.956 8.239 -18.832 1.00 35.56 193 GLY A C 1
ATOM 1598 O O . GLY A 1 193 ? 14.957 8.990 -18.750 1.00 35.56 193 GLY A O 1
#

Foldseek 3Di:
DDDDPPDDDDFACQPPHVLNVLLLLVLVLVVVDFFWADQPPRHGDPVSVVVSVVRGDDDDDDQDPPDDQLSVLSSLLSVQLCVLLVQWDWDHDPVTIGTDGPVVSSVVLVPDHSVVNLVSSVCCVPPPGDVLVSLPDDPDRPPDDVVVLVVVVVVDDPPDDDPCVVPVVNVSVCVSCVSVVVVCVNNVVDDPD